Protein AF-A0A972GUP2-F1 (afdb_monomer)

pLDDT: mean 92.68, std 6.16, range [59.84, 98.75]

Foldseek 3Di:
DDDFPDQQQPDLAQDGHFKWFKFKFFDFDDPQWDDDPPLNFKIWGFDDPPGPLCLLLVLVLVLDCPCCSPQLSWRFFDSSQWTWTLFTFQIPVFLVQWDPVCSVVSVVCRVCVSVCQSVVLPRPRQAAPVSHGLWDDFPWKFKWAFDFWDQDPLWFIKTWIDTPDPVNVVRVVVSLVSNLVVQVRCCVVTVDNRDDSDDTIIITGTTGSDSVSSVVCVVVRVSSRVSSCVSRVVPMRMGTTIHMWIDRGSRITMHGDDD

Nearest PDB structures (foldseek):
  2fsq-assembly1_A  TM=6.394E-01  e=1.023E-06  Agrobacterium fabrum str. C58
  6d30-assembly1_A  TM=5.546E-01  e=4.828E-04  Homo sapiens
  4h7w-assembly1_A  TM=5.641E-01  e=7.651E-04  Homo sapiens
  1iuh-assembly1_A  TM=4.717E-01  e=2.281E-02  Thermus thermophilus

Secondary structure (DSSP, 8-state):
-PPP--TTBS-SSS-B----EEEEEE--STT-EEEETTEEEEEEE---TT-GGGHHHHHHHTS--HHHHHHH-EEEPPGGG--BEEEEEEETTTGGGS-GGGHHHHHHHHHTHHHHHHTGGG-TTTB-TTS-B-PPPPSS-EEEEEEEEEEETTTEEEEEEEESSHHHHHHHHHHHHHHHHHHHHHHHHHS---S-SS---EEEEEEES-HHHHHTTHHHHHHHHHHHHHHTTT-EEEE--EEEEEESSSS-EEEEPP-

Mean predicted aligned error: 4.01 Å

Solvent-accessible surface area (backbone atoms only — not comparable to full-atom values): 14087 Å² total; per-residue (Å²): 132,90,80,71,70,34,77,60,50,64,53,94,56,84,40,61,21,83,41,31,30,37,31,33,28,46,42,69,52,79,75,21,60,42,76,37,86,93,39,91,53,30,28,23,51,36,44,50,94,85,43,73,66,42,54,38,58,55,42,62,73,62,56,69,62,62,64,45,39,77,73,31,49,32,37,59,54,59,67,34,40,62,52,37,60,74,40,57,47,66,29,69,93,49,50,90,55,36,36,78,92,52,35,63,61,52,52,51,43,49,73,41,41,69,63,43,48,66,51,33,80,75,38,73,91,51,25,46,98,87,54,42,68,70,51,59,88,61,101,54,60,38,37,30,21,80,66,49,53,46,71,51,90,40,39,30,40,31,40,36,45,37,58,64,45,72,65,21,42,56,54,46,54,52,52,51,51,53,51,43,53,52,42,53,49,42,24,71,76,37,58,28,78,56,63,74,79,76,83,73,48,31,34,63,52,26,33,26,33,35,49,75,39,38,66,73,36,56,71,58,44,54,52,44,28,57,52,43,59,60,68,36,59,94,38,48,42,56,28,66,44,46,40,59,26,44,26,55,26,87,55,46,40,30,31,56,61,88,127

Structure (mmCIF, N/CA/C/O backbone):
data_AF-A0A972GUP2-F1
#
_entry.id   AF-A0A972GUP2-F1
#
loop_
_atom_site.group_PDB
_atom_site.id
_atom_site.type_symbol
_atom_site.label_atom_id
_atom_site.label_alt_id
_atom_site.label_comp_id
_atom_site.label_asym_id
_atom_site.label_entity_id
_atom_site.label_seq_id
_atom_site.pdbx_PDB_ins_code
_atom_site.Cartn_x
_atom_site.Cartn_y
_atom_site.Cartn_z
_atom_site.occupancy
_atom_site.B_iso_or_equiv
_atom_site.auth_seq_id
_atom_site.auth_comp_id
_atom_site.auth_asym_id
_atom_site.auth_atom_id
_atom_site.pdbx_PDB_model_num
ATOM 1 N N . MET A 1 1 ? -16.592 -28.107 2.828 1.00 63.78 1 MET A N 1
ATOM 2 C CA . MET A 1 1 ? -15.245 -27.497 2.801 1.00 63.78 1 MET A CA 1
ATOM 3 C C . MET A 1 1 ? -15.384 -26.181 2.052 1.00 63.78 1 MET A C 1
ATOM 5 O O . MET A 1 1 ? -15.966 -26.205 0.976 1.00 63.78 1 MET A O 1
ATOM 9 N N . LEU A 1 2 ? -14.999 -25.048 2.643 1.00 77.88 2 LEU A N 1
ATOM 10 C CA . LEU A 1 2 ? -15.111 -23.743 1.979 1.00 77.88 2 LEU A CA 1
ATOM 11 C C . LEU A 1 2 ? -14.004 -23.615 0.919 1.00 77.88 2 LEU A C 1
ATOM 13 O O . LEU A 1 2 ? -12.844 -23.861 1.239 1.00 77.88 2 LEU A O 1
ATOM 17 N N . SER A 1 3 ? -14.351 -23.246 -0.317 1.00 85.00 3 SER A N 1
ATOM 18 C CA . SER A 1 3 ? -13.375 -22.964 -1.381 1.00 85.00 3 SER A CA 1
ATOM 19 C C . SER A 1 3 ? -13.035 -21.476 -1.382 1.00 85.00 3 SER A C 1
ATOM 21 O O . SER A 1 3 ? -13.925 -20.659 -1.595 1.00 85.00 3 SER A O 1
ATOM 23 N N . ILE A 1 4 ? -11.769 -21.112 -1.165 1.00 86.25 4 ILE A N 1
ATOM 24 C CA . ILE A 1 4 ? -11.296 -19.716 -1.185 1.00 86.25 4 ILE A CA 1
ATOM 25 C C . ILE A 1 4 ? -11.210 -19.236 -2.641 1.00 86.25 4 ILE A C 1
ATOM 27 O O . ILE A 1 4 ? -10.622 -19.918 -3.476 1.00 86.25 4 ILE A O 1
ATOM 31 N N . THR A 1 5 ? -11.801 -18.080 -2.958 1.00 88.06 5 THR A N 1
ATOM 32 C CA . THR A 1 5 ? -11.798 -17.507 -4.322 1.00 88.06 5 THR A CA 1
ATOM 33 C C . THR A 1 5 ? -10.919 -16.265 -4.452 1.00 88.06 5 THR A C 1
ATOM 35 O O . THR A 1 5 ? -10.581 -15.856 -5.563 1.00 88.06 5 THR A O 1
ATOM 38 N N . ASN A 1 6 ? -10.508 -15.663 -3.335 1.00 85.50 6 ASN A N 1
ATOM 39 C CA . ASN A 1 6 ? -9.558 -14.560 -3.328 1.00 85.50 6 ASN A CA 1
ATOM 40 C C . ASN A 1 6 ? -8.116 -15.069 -3.492 1.00 85.50 6 ASN A C 1
ATOM 42 O O . ASN A 1 6 ? -7.563 -15.680 -2.583 1.00 85.50 6 ASN A O 1
ATOM 46 N N . GLN A 1 7 ? -7.488 -14.746 -4.626 1.00 86.50 7 GLN A N 1
ATOM 47 C CA . GLN A 1 7 ? -6.129 -15.180 -4.985 1.00 86.50 7 GLN A CA 1
ATOM 48 C C . GLN A 1 7 ? -5.032 -14.722 -4.013 1.00 86.50 7 GLN A C 1
ATOM 50 O O . GLN A 1 7 ? -3.925 -15.240 -4.073 1.00 86.50 7 GLN A O 1
ATOM 55 N N . LYS A 1 8 ? -5.315 -13.749 -3.141 1.00 86.06 8 LYS A N 1
ATOM 56 C CA . LYS A 1 8 ? -4.363 -13.240 -2.145 1.00 86.06 8 LYS A CA 1
ATOM 57 C C . LYS A 1 8 ? -4.278 -14.115 -0.891 1.00 86.06 8 LYS A C 1
ATOM 59 O O . LYS A 1 8 ? -3.316 -13.997 -0.139 1.00 86.06 8 LYS A O 1
ATOM 64 N N . ILE A 1 9 ? -5.271 -14.969 -0.644 1.00 84.25 9 ILE A N 1
ATOM 65 C CA . ILE A 1 9 ? -5.395 -15.761 0.584 1.00 84.25 9 ILE A CA 1
ATOM 66 C C . ILE A 1 9 ? -5.099 -17.229 0.260 1.00 84.25 9 ILE A C 1
ATOM 68 O O . ILE A 1 9 ? -5.756 -17.817 -0.595 1.00 84.25 9 ILE A O 1
ATOM 72 N N . ALA A 1 10 ? -4.141 -17.834 0.964 1.00 78.88 10 ALA A N 1
ATOM 73 C CA . ALA A 1 10 ? -3.798 -19.250 0.800 1.00 78.88 10 ALA A CA 1
ATOM 74 C C . ALA A 1 10 ? -4.573 -20.170 1.759 1.00 78.88 10 ALA A C 1
ATOM 76 O O . ALA A 1 10 ? -4.687 -21.371 1.513 1.00 78.88 10 ALA A O 1
ATOM 77 N N . GLY A 1 11 ? -5.117 -19.631 2.853 1.00 79.75 11 GLY A N 1
ATOM 78 C CA . GLY A 1 11 ? -5.856 -20.408 3.841 1.00 79.75 11 GLY A CA 1
ATOM 79 C C . GLY A 1 11 ? -6.715 -19.563 4.777 1.00 79.75 11 GLY A C 1
ATOM 80 O O . GLY A 1 11 ? -6.680 -18.341 4.762 1.00 79.75 11 GLY A O 1
ATOM 81 N N . MET A 1 12 ? -7.498 -20.242 5.618 1.00 70.81 12 MET A N 1
ATOM 82 C CA . MET A 1 12 ? -8.376 -19.596 6.609 1.00 70.81 12 MET A CA 1
ATOM 83 C C . MET A 1 12 ? -7.669 -19.233 7.922 1.00 70.81 12 MET A C 1
ATOM 85 O O . MET A 1 12 ? -8.230 -18.539 8.765 1.00 70.81 12 MET A O 1
ATOM 89 N N . LYS A 1 13 ? -6.435 -19.713 8.100 1.00 70.44 13 LYS A N 1
ATOM 90 C CA . LYS A 1 13 ? -5.455 -19.109 9.010 1.00 70.44 13 LYS A CA 1
ATOM 91 C C . LYS A 1 13 ? -4.739 -18.002 8.227 1.00 70.44 13 LYS A C 1
ATOM 93 O O . LYS A 1 13 ? -4.639 -18.181 7.016 1.00 70.44 13 LYS A O 1
ATOM 98 N N . PRO A 1 14 ? -4.253 -16.919 8.862 1.00 68.94 14 PRO A N 1
ATOM 99 C CA . PRO A 1 14 ? -3.569 -15.823 8.174 1.00 68.94 14 PRO A CA 1
ATOM 100 C C . PRO A 1 14 ? -2.298 -16.328 7.488 1.00 68.94 14 PRO A C 1
ATOM 102 O O . PRO A 1 14 ? -1.224 -16.375 8.072 1.00 68.94 14 PRO A O 1
ATOM 105 N N . VAL A 1 15 ? -2.479 -16.811 6.265 1.00 78.81 15 VAL A N 1
ATOM 106 C CA . VAL A 1 15 ? -1.472 -17.384 5.385 1.00 78.81 15 VAL A CA 1
ATOM 107 C C . VAL A 1 15 ? -1.761 -16.784 4.022 1.00 78.81 15 VAL A C 1
ATOM 109 O O . VAL A 1 15 ? -2.829 -17.006 3.437 1.00 78.81 15 VAL A O 1
ATOM 112 N N . TRP A 1 16 ? -0.819 -15.990 3.536 1.00 87.62 16 TRP A N 1
ATOM 113 C CA . TRP A 1 16 ? -0.955 -15.261 2.285 1.00 87.62 16 TRP A CA 1
ATOM 114 C C . TRP A 1 16 ? -0.421 -16.087 1.129 1.00 87.62 16 TRP A C 1
ATOM 116 O O . TRP A 1 16 ? 0.558 -16.822 1.258 1.00 87.62 16 TRP A O 1
ATOM 126 N N . ALA A 1 17 ? -1.100 -15.995 -0.008 1.00 86.62 17 ALA A N 1
ATOM 127 C CA . ALA A 1 17 ? -0.611 -16.611 -1.227 1.00 86.62 17 ALA A CA 1
ATOM 128 C C . ALA A 1 17 ? 0.566 -15.795 -1.784 1.00 86.62 17 ALA A C 1
ATOM 130 O O . ALA A 1 17 ? 0.554 -14.566 -1.658 1.00 86.62 17 ALA A O 1
ATOM 131 N N . PRO A 1 18 ? 1.539 -16.439 -2.457 1.00 91.81 18 PRO A N 1
ATOM 132 C CA . PRO A 1 18 ? 2.553 -15.721 -3.215 1.00 91.81 18 PRO A CA 1
ATOM 133 C C . PRO A 1 18 ? 1.896 -14.751 -4.203 1.00 91.81 18 PRO A C 1
ATOM 135 O O . PRO A 1 18 ? 1.191 -15.155 -5.132 1.00 91.81 18 PRO A O 1
ATOM 138 N N . PHE A 1 19 ? 2.129 -13.460 -4.001 1.00 93.38 19 PHE A N 1
ATOM 139 C CA . PHE A 1 19 ? 1.584 -12.392 -4.825 1.00 93.38 19 PHE A CA 1
ATOM 140 C C . PHE A 1 19 ? 2.664 -11.337 -5.007 1.00 93.38 19 PHE A C 1
ATOM 142 O O . PHE A 1 19 ? 2.828 -10.431 -4.193 1.00 93.38 19 PHE A O 1
ATOM 149 N N . ARG A 1 20 ? 3.426 -11.506 -6.085 1.00 96.44 20 ARG A N 1
ATOM 150 C CA . ARG A 1 20 ? 4.609 -10.701 -6.343 1.00 96.44 20 ARG A CA 1
ATOM 151 C C . ARG A 1 20 ? 4.240 -9.409 -7.048 1.00 96.44 20 ARG A C 1
ATOM 153 O O . ARG A 1 20 ? 3.353 -9.406 -7.907 1.00 96.44 20 ARG A O 1
ATOM 160 N N . GLY A 1 21 ? 4.909 -8.324 -6.690 1.00 96.56 21 GLY A N 1
ATOM 161 C CA . GLY A 1 21 ? 4.654 -7.032 -7.305 1.00 96.56 21 GLY A CA 1
ATOM 162 C C . GLY A 1 21 ? 5.581 -5.924 -6.848 1.00 96.56 21 GLY A C 1
ATOM 163 O O . GLY A 1 21 ? 6.471 -6.124 -6.025 1.00 96.56 21 GLY A O 1
ATOM 164 N N . VAL A 1 22 ? 5.327 -4.749 -7.405 1.00 95.81 22 VAL A N 1
ATOM 165 C CA . VAL A 1 22 ? 6.025 -3.503 -7.112 1.00 95.81 22 VAL A CA 1
ATOM 166 C C . VAL A 1 22 ? 5.006 -2.455 -6.709 1.00 95.81 22 VAL A C 1
ATOM 168 O O . VAL A 1 22 ? 4.013 -2.264 -7.411 1.00 95.81 22 VAL A O 1
ATOM 171 N N . SER A 1 23 ? 5.283 -1.741 -5.625 1.00 96.44 23 SER A N 1
ATOM 172 C CA . SER A 1 23 ? 4.431 -0.660 -5.142 1.00 96.44 23 SER A CA 1
ATOM 173 C C . SER A 1 23 ? 5.271 0.503 -4.647 1.00 96.44 23 SER A C 1
ATOM 175 O O . SER A 1 23 ? 6.289 0.311 -3.992 1.00 96.44 23 SER A O 1
ATOM 177 N N . LEU A 1 24 ? 4.818 1.724 -4.905 1.00 96.94 24 LEU A N 1
ATOM 178 C CA . LEU A 1 24 ? 5.325 2.897 -4.207 1.00 96.94 24 LEU A CA 1
ATOM 179 C C . LEU A 1 24 ? 4.525 3.056 -2.917 1.00 96.94 24 LEU A C 1
ATOM 181 O O . LEU A 1 24 ? 3.291 3.150 -2.962 1.00 96.94 24 LEU A O 1
ATOM 185 N N . LEU A 1 25 ? 5.210 3.092 -1.781 1.00 97.62 25 LEU A N 1
ATOM 186 C CA . LEU A 1 25 ? 4.595 3.225 -0.464 1.00 97.62 25 LEU A CA 1
ATOM 187 C C . LEU A 1 25 ? 5.054 4.520 0.200 1.00 97.62 25 LEU A C 1
ATOM 189 O O . LEU A 1 25 ? 6.150 5.011 -0.069 1.00 97.62 25 LEU A O 1
ATOM 193 N N . PHE A 1 26 ? 4.226 5.048 1.098 1.00 97.56 26 PHE A N 1
ATOM 194 C CA . PHE A 1 26 ? 4.733 5.963 2.110 1.00 97.56 26 PHE A CA 1
ATOM 195 C C . PHE A 1 26 ? 5.596 5.185 3.106 1.00 97.56 26 PHE A C 1
ATOM 197 O O . PHE A 1 26 ? 5.196 4.120 3.583 1.00 97.56 26 PHE A O 1
ATOM 204 N N . ASP A 1 27 ? 6.761 5.730 3.435 1.00 96.19 27 ASP A N 1
ATOM 205 C CA . ASP A 1 27 ? 7.691 5.103 4.365 1.00 96.19 27 ASP A CA 1
ATOM 206 C C . ASP A 1 27 ? 7.164 5.240 5.789 1.00 96.19 27 ASP A C 1
ATOM 208 O O . ASP A 1 27 ? 7.100 6.352 6.319 1.00 96.19 27 ASP A O 1
ATOM 212 N N . ASN A 1 28 ? 6.783 4.118 6.405 1.00 94.94 28 ASN A N 1
ATOM 213 C CA . ASN A 1 28 ? 6.277 4.120 7.775 1.00 94.94 28 ASN A CA 1
ATOM 214 C C . ASN A 1 28 ? 7.257 4.826 8.731 1.00 94.94 28 ASN A C 1
ATOM 216 O O . ASN A 1 28 ? 8.468 4.613 8.617 1.00 94.94 28 ASN A O 1
ATOM 220 N N . PRO A 1 29 ? 6.748 5.622 9.688 1.00 91.75 29 PRO A N 1
ATOM 221 C CA . PRO A 1 29 ? 7.593 6.328 10.641 1.00 91.75 29 PRO A CA 1
ATOM 222 C C . PRO A 1 29 ? 8.274 5.361 11.621 1.00 91.75 29 PRO A C 1
ATOM 224 O O . PRO A 1 29 ? 7.961 4.164 11.683 1.00 91.75 29 PRO A O 1
ATOM 227 N N . GLY A 1 30 ? 9.206 5.899 12.396 1.00 89.56 30 GLY A N 1
ATOM 228 C CA . GLY A 1 30 ? 9.868 5.201 13.486 1.00 89.56 30 GLY A CA 1
ATOM 229 C C . GLY A 1 30 ? 10.792 4.085 13.031 1.00 89.56 30 GLY A C 1
ATOM 230 O O . GLY A 1 30 ? 11.445 4.154 11.991 1.00 89.56 30 GLY A O 1
ATOM 231 N N . ASN A 1 31 ? 10.847 3.025 13.831 1.00 88.12 31 ASN A N 1
ATOM 232 C CA . ASN A 1 31 ? 11.709 1.866 13.593 1.00 88.12 31 ASN A CA 1
ATOM 233 C C . ASN A 1 31 ? 10.937 0.744 12.885 1.00 88.12 31 ASN A C 1
ATOM 235 O O . ASN A 1 31 ? 11.065 -0.433 13.230 1.00 88.12 31 ASN A O 1
ATOM 239 N N . SER A 1 32 ? 10.110 1.125 11.909 1.00 91.94 32 SER A N 1
ATOM 240 C CA . SER A 1 32 ? 9.204 0.238 11.169 1.00 91.94 32 SER A CA 1
ATOM 241 C C . SER A 1 32 ? 9.885 -0.558 10.056 1.00 91.94 32 SER A C 1
ATOM 243 O O . SER A 1 32 ? 9.198 -1.079 9.182 1.00 91.94 32 SER A O 1
ATOM 245 N N . ILE A 1 33 ? 11.213 -0.631 10.049 1.00 93.44 33 ILE A N 1
ATOM 246 C CA . ILE A 1 33 ? 12.014 -1.306 9.030 1.00 93.44 33 ILE A CA 1
ATOM 247 C C . ILE A 1 33 ? 13.041 -2.213 9.721 1.00 93.44 33 ILE A C 1
ATOM 249 O O . ILE A 1 33 ? 13.575 -1.874 10.779 1.00 93.44 33 ILE A O 1
ATOM 253 N N . GLN A 1 34 ? 13.317 -3.379 9.139 1.00 94.62 34 GLN A N 1
ATOM 254 C CA . GLN A 1 34 ? 14.369 -4.291 9.597 1.00 94.62 34 GLN A CA 1
ATOM 255 C C . GLN A 1 34 ? 15.040 -5.005 8.414 1.00 94.62 34 GLN A C 1
ATOM 257 O O . GLN A 1 34 ? 14.429 -5.086 7.352 1.00 94.62 34 GLN A O 1
ATOM 262 N N . PRO A 1 35 ? 16.244 -5.579 8.577 1.00 94.62 35 PRO A N 1
ATOM 263 C CA . PRO A 1 35 ? 16.865 -6.399 7.535 1.00 94.62 35 PRO A CA 1
ATOM 264 C C . PRO A 1 35 ? 15.973 -7.569 7.093 1.00 94.62 35 PRO A C 1
ATOM 266 O O . PRO A 1 35 ? 15.329 -8.219 7.925 1.00 94.62 35 PRO A O 1
ATOM 269 N N . LEU A 1 36 ? 15.940 -7.857 5.790 1.00 93.81 36 LEU A N 1
ATOM 270 C CA . LEU A 1 36 ? 15.164 -8.966 5.233 1.00 93.81 36 LEU A CA 1
ATOM 271 C C . LEU A 1 36 ? 15.971 -10.270 5.268 1.00 93.81 36 LEU A C 1
ATOM 273 O O . LEU A 1 36 ? 16.595 -10.653 4.282 1.00 93.81 36 LEU A O 1
ATOM 277 N N . GLY A 1 37 ? 15.904 -10.997 6.385 1.00 88.56 37 GLY A N 1
ATOM 278 C CA . GLY A 1 37 ? 16.425 -12.366 6.483 1.00 88.56 37 GLY A CA 1
ATOM 279 C C . GLY A 1 37 ? 17.861 -12.507 5.964 1.00 88.56 37 GLY A C 1
ATOM 280 O O . GLY A 1 37 ? 18.770 -11.892 6.505 1.00 88.56 37 GLY A O 1
ATOM 281 N N . SER A 1 38 ? 18.052 -13.327 4.925 1.00 85.62 38 SER A N 1
ATOM 282 C CA . SER A 1 38 ? 19.349 -13.586 4.279 1.00 85.62 38 SER A CA 1
ATOM 283 C C . SER A 1 38 ? 19.718 -12.608 3.152 1.00 85.62 38 SER A C 1
ATOM 285 O O . SER A 1 38 ? 20.698 -12.843 2.450 1.00 85.62 38 SER A O 1
ATOM 287 N N . TYR A 1 39 ? 18.919 -11.567 2.910 1.00 88.75 39 TYR A N 1
ATOM 288 C CA . TYR A 1 39 ? 19.164 -10.570 1.870 1.00 88.75 39 TYR A CA 1
ATOM 289 C C . TYR A 1 39 ? 19.754 -9.302 2.494 1.00 88.75 39 TYR A C 1
ATOM 291 O O . TYR A 1 39 ? 19.033 -8.354 2.794 1.00 88.75 39 TYR A O 1
ATOM 299 N N . ASP A 1 40 ? 21.078 -9.265 2.648 1.00 86.19 40 ASP A N 1
ATOM 300 C CA . ASP A 1 40 ? 21.799 -8.194 3.363 1.00 86.19 40 ASP A CA 1
ATOM 301 C C . ASP A 1 40 ? 21.620 -6.785 2.766 1.00 86.19 40 ASP A C 1
ATOM 303 O O . ASP A 1 40 ? 21.880 -5.781 3.427 1.00 86.19 40 ASP A O 1
ATOM 307 N N . LEU A 1 41 ? 21.193 -6.697 1.504 1.00 91.69 41 LEU A N 1
ATOM 308 C CA . LEU A 1 41 ? 20.960 -5.435 0.795 1.00 91.69 41 LEU A CA 1
ATOM 309 C C . LEU A 1 41 ? 19.497 -4.984 0.820 1.00 91.69 41 LEU A C 1
ATOM 311 O O . LEU A 1 41 ? 19.188 -3.923 0.272 1.00 91.69 41 LEU A O 1
ATOM 315 N N . LEU A 1 42 ? 18.607 -5.768 1.429 1.00 94.31 42 LEU A N 1
ATOM 316 C CA . LEU A 1 42 ? 17.179 -5.495 1.479 1.00 94.31 42 LEU A CA 1
ATOM 317 C C . LEU A 1 42 ? 16.700 -5.317 2.916 1.00 94.31 42 LEU A C 1
ATOM 319 O O . LEU A 1 42 ? 17.112 -6.008 3.849 1.00 94.31 42 LEU A O 1
ATOM 323 N N . GLU A 1 43 ? 15.749 -4.413 3.070 1.00 95.88 43 GLU A N 1
ATOM 324 C CA . GLU A 1 43 ? 15.053 -4.152 4.316 1.00 95.88 43 GLU A CA 1
ATOM 325 C C . GLU A 1 43 ? 13.542 -4.261 4.107 1.00 95.88 43 GLU A C 1
ATOM 327 O O . GLU A 1 43 ? 13.030 -3.941 3.037 1.00 95.88 43 GLU A O 1
ATOM 332 N N . VAL A 1 44 ? 12.826 -4.748 5.115 1.00 96.88 44 VAL A N 1
ATOM 333 C CA . VAL A 1 44 ? 11.397 -5.071 5.074 1.00 96.88 44 VAL A CA 1
ATOM 334 C C . VAL A 1 44 ? 10.624 -4.231 6.078 1.00 96.88 44 VAL A C 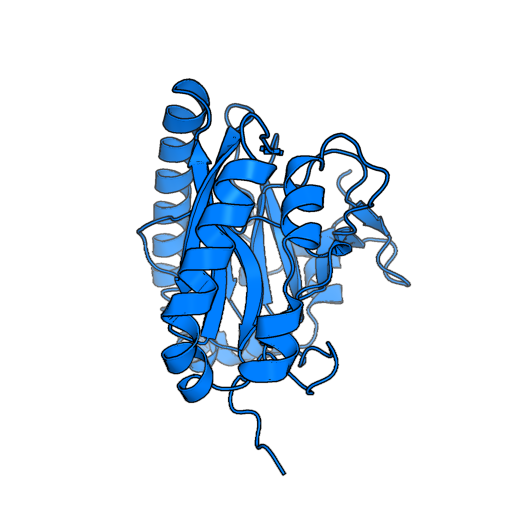1
ATOM 336 O O . VAL A 1 44 ? 11.114 -3.954 7.176 1.00 96.88 44 VAL A O 1
ATOM 339 N N . ILE A 1 45 ? 9.395 -3.857 5.720 1.00 97.00 45 ILE A N 1
ATOM 340 C CA . ILE A 1 45 ? 8.457 -3.244 6.659 1.00 97.00 45 ILE A CA 1
ATOM 341 C C . ILE A 1 45 ? 8.183 -4.215 7.812 1.00 97.00 45 ILE A C 1
ATOM 343 O O . ILE A 1 45 ? 7.811 -5.370 7.619 1.00 97.00 45 ILE A O 1
ATOM 347 N N . CYS A 1 46 ? 8.379 -3.721 9.028 1.00 96.56 46 CYS A N 1
ATOM 348 C CA . CYS A 1 46 ? 8.128 -4.421 10.273 1.00 96.56 46 CYS A CA 1
ATOM 349 C C . CYS A 1 46 ? 7.667 -3.421 11.337 1.00 96.56 46 CYS A C 1
ATOM 351 O O . CYS A 1 46 ? 8.445 -2.974 12.183 1.00 96.56 46 CYS A O 1
ATOM 353 N N . CYS A 1 47 ? 6.390 -3.042 11.292 1.00 96.12 47 CYS A N 1
ATOM 354 C CA . CYS A 1 47 ? 5.783 -2.207 12.326 1.00 96.12 47 CYS A CA 1
ATOM 355 C C . CYS A 1 47 ? 5.831 -2.907 13.693 1.00 96.12 47 CYS A C 1
ATOM 357 O O . CYS A 1 47 ? 5.420 -4.063 13.834 1.00 96.12 47 CYS A O 1
ATOM 359 N N . ARG A 1 48 ? 6.286 -2.193 14.731 1.00 93.06 48 ARG A N 1
ATOM 360 C CA . ARG A 1 48 ? 6.458 -2.749 16.085 1.00 93.06 48 ARG A CA 1
ATOM 361 C C . ARG A 1 48 ? 5.425 -2.196 17.069 1.00 93.06 48 ARG A C 1
ATOM 363 O O . ARG A 1 48 ? 5.267 -0.981 17.139 1.00 93.06 48 ARG A O 1
ATOM 370 N N . PRO A 1 49 ? 4.759 -3.043 17.880 1.00 88.25 49 PRO A N 1
ATOM 371 C CA . PRO A 1 49 ? 3.803 -2.594 18.898 1.00 88.25 49 PRO A CA 1
ATOM 372 C C . PRO A 1 49 ? 4.366 -1.577 19.902 1.00 88.25 49 PRO A C 1
ATOM 374 O O . PRO A 1 49 ? 3.616 -0.817 20.503 1.00 88.25 49 PRO A O 1
ATOM 377 N N . SER A 1 50 ? 5.685 -1.579 20.099 1.00 89.38 50 SER A N 1
ATOM 378 C CA . SER A 1 50 ? 6.393 -0.660 20.991 1.00 89.38 50 SER A CA 1
ATOM 379 C C . SER A 1 50 ? 6.654 0.721 20.385 1.00 89.38 50 SER A C 1
ATOM 381 O O . SER A 1 50 ? 7.137 1.591 21.101 1.00 89.38 50 SER A O 1
ATOM 383 N N . ASP A 1 51 ? 6.407 0.918 19.088 1.00 92.69 51 ASP A N 1
ATOM 384 C CA . ASP A 1 51 ? 6.703 2.177 18.410 1.00 92.69 51 ASP A CA 1
ATOM 385 C C . ASP A 1 51 ? 5.603 3.220 18.692 1.00 92.69 51 ASP A C 1
ATOM 387 O O . ASP A 1 51 ? 4.446 3.002 18.305 1.00 92.69 51 ASP A O 1
ATOM 391 N N . PRO A 1 52 ? 5.913 4.334 19.383 1.00 92.81 52 PRO A N 1
ATOM 392 C CA . PRO A 1 52 ? 4.921 5.355 19.701 1.00 92.81 52 PRO A CA 1
ATOM 393 C C . PRO A 1 52 ? 4.416 6.102 18.460 1.00 92.81 52 PRO A C 1
ATOM 395 O O . PRO A 1 52 ? 3.263 6.536 18.453 1.00 92.81 52 PRO A O 1
ATOM 398 N N . GLU A 1 53 ? 5.217 6.209 17.395 1.00 94.62 53 GLU A N 1
ATOM 399 C CA . GLU A 1 53 ? 4.822 6.902 16.158 1.00 94.62 53 GLU A CA 1
ATOM 400 C C . GLU A 1 53 ? 3.743 6.125 15.384 1.00 94.62 53 GLU A C 1
ATOM 402 O O . GLU A 1 53 ? 3.051 6.673 14.527 1.00 94.62 53 GLU A O 1
ATOM 407 N N . LEU A 1 54 ? 3.527 4.857 15.750 1.00 96.06 54 LEU A N 1
ATOM 408 C CA . LEU A 1 54 ? 2.499 3.980 15.192 1.00 96.06 54 LEU A CA 1
ATOM 409 C C . LEU A 1 54 ? 1.231 3.899 16.056 1.00 96.06 54 LEU A C 1
ATOM 411 O O . LEU A 1 54 ? 0.416 2.993 15.865 1.00 96.06 54 LEU A O 1
ATOM 415 N N . ALA A 1 55 ? 1.013 4.843 16.983 1.00 95.62 55 ALA A N 1
ATOM 416 C CA . ALA A 1 55 ? -0.184 4.901 17.834 1.00 95.62 55 ALA A CA 1
ATOM 417 C C . ALA A 1 55 ? -1.502 4.763 17.053 1.00 95.62 55 ALA A C 1
ATOM 419 O O . ALA A 1 55 ? -2.435 4.087 17.503 1.00 95.62 55 ALA A O 1
ATOM 420 N N . PHE A 1 56 ? -1.565 5.355 15.859 1.00 96.94 56 PHE A N 1
ATOM 421 C CA . PHE A 1 56 ? -2.691 5.203 14.946 1.00 96.94 56 PHE A CA 1
ATOM 422 C C . PHE A 1 56 ? -2.891 3.738 14.511 1.00 96.94 56 PHE A C 1
ATOM 424 O O . PHE A 1 56 ? -3.970 3.179 14.717 1.00 96.94 56 PHE A O 1
ATOM 431 N N . TYR A 1 57 ? -1.849 3.075 13.995 1.00 97.06 57 TYR A N 1
ATOM 432 C CA . TYR A 1 57 ? -1.912 1.666 13.584 1.00 97.06 57 TYR A CA 1
ATOM 433 C C . TYR A 1 57 ? -2.229 0.722 14.751 1.00 97.06 57 TYR A C 1
ATOM 435 O O . TYR A 1 57 ? -2.956 -0.255 14.558 1.00 97.06 57 TYR A O 1
ATOM 443 N N . HIS A 1 58 ? -1.751 1.010 15.968 1.00 95.19 58 HIS A N 1
ATOM 444 C CA . HIS A 1 58 ? -2.070 0.198 17.152 1.00 95.19 58 HIS A CA 1
ATOM 445 C C . HIS A 1 58 ? -3.575 0.131 17.397 1.00 95.19 58 HIS A C 1
ATOM 447 O O . HIS A 1 58 ? -4.102 -0.929 17.738 1.00 95.19 58 HIS A O 1
ATOM 453 N N . ASN A 1 59 ? -4.272 1.251 17.205 1.00 95.00 59 ASN A N 1
ATOM 454 C CA . ASN A 1 59 ? -5.721 1.320 17.368 1.00 95.00 59 ASN A CA 1
ATOM 455 C C . ASN A 1 59 ? -6.463 0.628 16.222 1.00 95.00 59 ASN A C 1
ATOM 457 O O . ASN A 1 59 ? -7.486 -0.006 16.477 1.00 95.00 59 ASN A O 1
ATOM 461 N N . LEU A 1 60 ? -5.916 0.660 15.002 1.00 94.88 60 LEU A N 1
ATOM 462 C CA . LEU A 1 60 ? -6.456 -0.116 13.883 1.00 94.88 60 LEU A CA 1
ATOM 463 C C . LEU A 1 60 ? -6.416 -1.622 14.168 1.00 94.88 60 LEU A C 1
ATOM 465 O O . LEU A 1 60 ? -7.430 -2.309 14.051 1.00 94.88 60 LEU A O 1
ATOM 469 N N . ASN A 1 61 ? -5.270 -2.126 14.622 1.00 93.12 61 ASN A N 1
ATOM 470 C CA . ASN A 1 61 ? -5.075 -3.551 14.890 1.00 93.12 61 ASN A CA 1
ATOM 471 C C . ASN A 1 61 ? -5.892 -4.064 16.093 1.00 93.12 61 ASN A C 1
ATOM 473 O O . ASN A 1 61 ? -6.210 -5.247 16.179 1.00 93.12 61 ASN A O 1
ATOM 477 N N . LYS A 1 62 ? -6.273 -3.176 17.021 1.00 91.19 62 LYS A N 1
ATOM 478 C CA . LYS A 1 62 ? -7.086 -3.511 18.204 1.00 91.19 62 LYS A CA 1
ATOM 479 C C . LYS A 1 62 ? -8.596 -3.386 17.984 1.00 91.19 62 LYS A C 1
ATOM 481 O O . LYS A 1 62 ? -9.356 -3.669 18.906 1.00 91.19 62 LYS A O 1
ATOM 486 N N . ALA A 1 63 ? -9.052 -2.996 16.795 1.00 85.25 63 ALA A N 1
ATOM 487 C CA . ALA A 1 63 ? -10.439 -2.603 16.534 1.00 85.25 63 ALA A CA 1
ATOM 488 C C . ALA A 1 63 ? -11.492 -3.731 16.582 1.00 85.25 63 ALA A C 1
ATOM 490 O O . ALA A 1 63 ? -12.658 -3.490 16.280 1.00 85.25 63 ALA A O 1
ATOM 491 N N . GLY A 1 64 ? -11.109 -4.948 16.985 1.00 81.00 64 GLY A N 1
ATOM 492 C CA . GLY A 1 64 ? -12.025 -6.072 17.172 1.00 81.00 64 GLY A CA 1
ATOM 493 C C . GLY A 1 64 ? -12.482 -6.694 1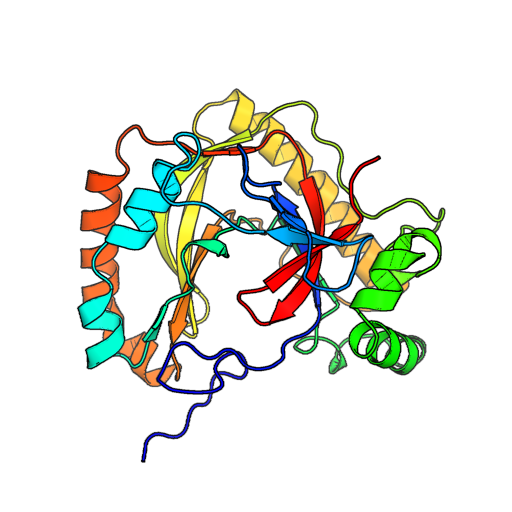5.852 1.00 81.00 64 GLY A C 1
ATOM 494 O O . GLY A 1 64 ? -13.624 -6.529 15.432 1.00 81.00 64 GLY A O 1
ATOM 495 N N . LEU A 1 65 ? -11.599 -7.461 15.206 1.00 90.50 65 LEU A N 1
ATOM 496 C CA . LEU A 1 65 ? -11.880 -8.134 13.927 1.00 90.50 65 LEU A CA 1
ATOM 497 C C . LEU A 1 65 ? -12.471 -9.545 14.089 1.00 90.50 65 LEU A C 1
ATOM 499 O O . LEU A 1 65 ? -12.779 -10.207 13.100 1.00 90.50 65 LEU A O 1
ATOM 503 N N . ASP A 1 66 ? -12.694 -10.002 15.322 1.00 89.62 66 ASP A N 1
ATOM 504 C CA . ASP A 1 66 ? -13.162 -11.359 15.630 1.00 89.62 66 ASP A CA 1
ATOM 505 C C . ASP A 1 66 ? -14.456 -11.736 14.909 1.00 89.62 66 ASP A C 1
ATOM 507 O O . ASP A 1 66 ? -14.586 -12.854 14.405 1.00 89.62 66 ASP A O 1
ATOM 511 N N . GLN A 1 67 ? -15.416 -10.807 14.839 1.00 88.44 67 GLN A N 1
ATOM 512 C CA . GLN A 1 67 ? -16.666 -11.054 14.125 1.00 88.44 67 GLN A CA 1
ATOM 513 C C . GLN A 1 67 ? -16.404 -11.292 12.634 1.00 88.44 67 GLN A C 1
ATOM 515 O O . GLN A 1 67 ? -17.009 -12.195 12.052 1.00 88.44 67 GLN A O 1
ATOM 520 N N . PHE A 1 68 ? -15.494 -10.522 12.031 1.00 92.06 68 PHE A N 1
ATOM 521 C CA . PHE A 1 68 ? -15.136 -10.664 10.623 1.00 92.06 68 PHE A CA 1
ATOM 522 C C . PHE A 1 68 ? -14.498 -12.016 10.341 1.00 92.06 68 PHE A C 1
ATOM 524 O O . PHE A 1 68 ? -14.904 -12.707 9.406 1.00 92.06 68 PHE A O 1
ATOM 531 N N . ILE A 1 69 ? -13.552 -12.414 11.187 1.00 91.56 69 ILE A N 1
ATOM 532 C CA . ILE A 1 69 ? -12.826 -13.678 11.057 1.00 91.56 69 ILE A CA 1
ATOM 533 C C . ILE A 1 69 ? -13.798 -14.858 11.152 1.00 91.56 69 ILE A C 1
ATOM 535 O O . ILE A 1 69 ? -13.806 -15.732 10.286 1.00 91.56 69 ILE A O 1
ATOM 539 N N . LYS A 1 70 ? -14.655 -14.866 12.180 1.00 90.00 70 LYS A N 1
ATOM 540 C CA . LYS A 1 70 ? -15.541 -16.000 12.481 1.00 90.00 70 LYS A CA 1
ATOM 541 C C . LYS A 1 70 ? -16.753 -16.099 11.553 1.00 90.00 70 LYS A C 1
ATOM 543 O O . LYS A 1 70 ? -17.209 -17.205 11.292 1.00 90.00 70 LYS A O 1
ATOM 548 N N . THR A 1 71 ? -17.285 -14.966 11.089 1.00 91.44 71 THR A N 1
ATOM 549 C CA . THR A 1 71 ? -18.587 -14.921 10.390 1.00 91.44 71 THR A CA 1
ATOM 550 C C . THR A 1 71 ? -18.443 -14.729 8.886 1.00 91.44 71 THR A C 1
ATOM 552 O O . THR A 1 71 ? -19.212 -15.303 8.122 1.00 91.44 71 THR A O 1
ATOM 555 N N . TYR A 1 72 ? -17.469 -13.925 8.454 1.00 93.19 72 TYR A N 1
ATOM 556 C CA . TYR A 1 72 ? -17.329 -13.51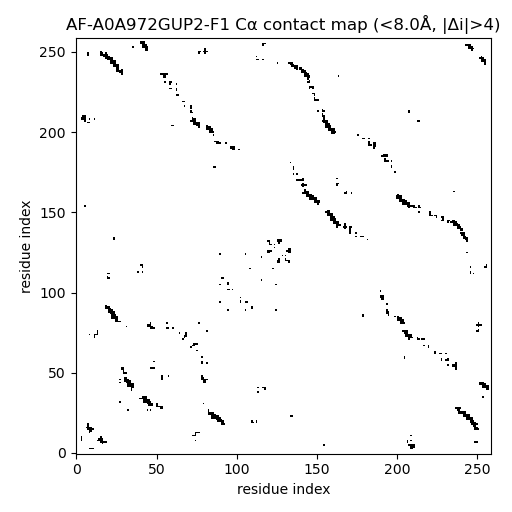9 7.051 1.00 93.19 72 TYR A CA 1
ATOM 557 C C . TYR A 1 72 ? -16.064 -14.076 6.399 1.00 93.19 72 TYR A C 1
ATOM 559 O O . TYR A 1 72 ? -15.696 -13.634 5.313 1.00 93.19 72 TYR A O 1
ATOM 567 N N . PHE A 1 73 ? -15.394 -15.031 7.055 1.00 91.25 73 PHE A N 1
ATOM 568 C CA . PHE A 1 73 ? -14.195 -15.684 6.529 1.00 91.25 73 PHE A CA 1
ATOM 569 C C . PHE A 1 73 ? -13.120 -14.661 6.126 1.00 91.25 73 PHE A C 1
ATOM 571 O O . PHE A 1 73 ? -12.519 -14.720 5.053 1.00 91.25 73 PHE A O 1
ATOM 578 N N . PHE A 1 74 ? -12.926 -13.675 7.000 1.00 93.19 74 PHE A N 1
ATOM 579 C CA . PHE A 1 74 ? -11.964 -12.599 6.823 1.00 93.19 74 PHE A CA 1
ATOM 580 C C . PHE A 1 74 ? -10.578 -12.997 7.334 1.00 93.19 74 PHE A C 1
ATOM 582 O O . PHE A 1 74 ? -10.436 -13.544 8.427 1.00 93.19 74 PHE A O 1
ATOM 589 N N . CYS A 1 75 ? -9.559 -12.664 6.553 1.00 93.81 75 CYS A N 1
ATOM 590 C CA . CYS A 1 75 ? -8.154 -12.852 6.860 1.00 93.81 75 CYS A CA 1
ATOM 591 C C . CYS A 1 75 ? -7.533 -11.485 7.202 1.00 93.81 75 CYS A C 1
ATOM 593 O O . CYS A 1 75 ? -7.334 -10.675 6.288 1.00 93.81 75 CYS A O 1
ATOM 595 N N . PRO A 1 76 ? -7.271 -11.181 8.487 1.00 94.50 76 PRO A N 1
ATOM 596 C CA . PRO A 1 76 ? -6.675 -9.913 8.890 1.00 94.50 76 PRO A CA 1
ATOM 597 C C . PRO A 1 76 ? -5.201 -9.867 8.488 1.00 94.50 76 PRO A C 1
ATOM 599 O O . PRO A 1 76 ? -4.496 -10.867 8.612 1.00 94.50 76 PRO A O 1
ATOM 602 N N . LEU A 1 77 ? -4.738 -8.699 8.043 1.00 94.75 77 LEU A N 1
ATOM 603 C CA . LEU A 1 77 ? -3.311 -8.443 7.861 1.00 94.75 77 LEU A CA 1
ATOM 604 C C . LEU A 1 77 ? -2.617 -8.339 9.220 1.00 94.75 77 LEU A C 1
ATOM 606 O O . LEU A 1 77 ? -3.192 -7.754 10.147 1.00 94.75 77 LEU A O 1
ATOM 610 N N . PRO A 1 78 ? -1.400 -8.884 9.361 1.00 94.19 78 PRO A N 1
ATOM 611 C CA . PRO A 1 78 ? -0.657 -8.733 10.594 1.00 94.19 78 PRO A CA 1
ATOM 612 C C . PRO A 1 78 ? -0.223 -7.276 10.778 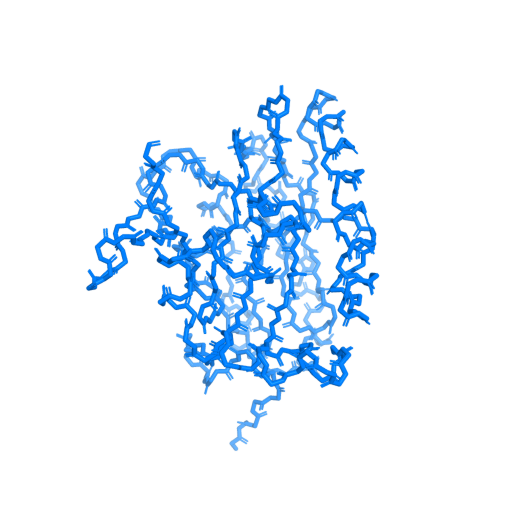1.00 94.19 78 PRO A C 1
ATOM 614 O O . PRO A 1 78 ? 0.067 -6.553 9.829 1.00 94.19 78 PRO A O 1
ATOM 617 N N . PHE A 1 79 ? -0.127 -6.850 12.035 1.00 94.88 79 PHE A N 1
ATOM 618 C CA . PHE A 1 79 ? 0.256 -5.482 12.380 1.00 94.88 79 PHE A CA 1
ATOM 619 C C . PHE A 1 79 ? 1.577 -5.038 11.736 1.00 94.88 79 PHE A C 1
ATOM 621 O O . PHE A 1 79 ? 1.688 -3.903 11.280 1.00 94.88 79 PHE A O 1
ATOM 628 N N . HIS A 1 80 ? 2.567 -5.936 11.674 1.00 95.81 80 HIS A N 1
ATOM 629 C CA . HIS A 1 80 ? 3.899 -5.610 11.164 1.00 95.81 80 HIS A CA 1
ATOM 630 C C . HIS A 1 80 ? 3.904 -5.200 9.687 1.00 95.81 80 HIS A C 1
ATOM 632 O O . HIS A 1 80 ? 4.876 -4.590 9.256 1.00 95.81 80 HIS A O 1
ATOM 638 N N . SER A 1 81 ? 2.845 -5.508 8.929 1.00 96.44 81 SER A N 1
ATOM 639 C CA . SER A 1 81 ? 2.748 -5.222 7.499 1.00 96.44 81 SER A CA 1
ATOM 640 C C . SER A 1 81 ? 1.896 -3.999 7.160 1.00 96.44 81 SER A C 1
ATOM 642 O O . SER A 1 81 ? 1.662 -3.739 5.979 1.00 96.44 81 SER A O 1
ATOM 644 N N . TYR A 1 82 ? 1.369 -3.269 8.147 1.00 97.69 82 TYR A N 1
ATOM 645 C CA . TYR A 1 82 ? 0.515 -2.108 7.882 1.00 97.69 82 TYR A CA 1
ATOM 646 C C . TYR A 1 82 ? 1.299 -1.022 7.150 1.00 97.69 82 TYR A C 1
ATOM 648 O O . TYR A 1 82 ? 2.406 -0.676 7.541 1.00 97.69 82 TYR A O 1
ATOM 656 N N . HIS A 1 83 ? 0.723 -0.479 6.082 1.00 98.12 83 HIS A N 1
ATOM 657 C CA . HIS A 1 83 ? 1.351 0.540 5.246 1.00 98.12 83 HIS A CA 1
ATOM 658 C C . HIS A 1 83 ? 0.281 1.318 4.471 1.00 98.12 83 HIS A C 1
ATOM 660 O O . HIS A 1 83 ? -0.883 0.907 4.406 1.00 98.12 83 HIS A O 1
ATOM 666 N N . VAL A 1 84 ? 0.693 2.418 3.836 1.00 98.25 84 VAL A N 1
ATOM 667 C CA . VAL A 1 84 ? -0.146 3.195 2.917 1.00 98.25 84 VAL A CA 1
ATOM 668 C C . VAL A 1 84 ? 0.471 3.147 1.525 1.00 98.25 84 VAL A C 1
ATOM 670 O O . VAL A 1 84 ? 1.573 3.645 1.298 1.00 98.25 84 VAL A O 1
ATOM 673 N N . THR A 1 85 ? -0.250 2.542 0.581 1.00 97.19 85 THR A N 1
ATOM 674 C CA . THR A 1 85 ? 0.174 2.478 -0.824 1.00 97.19 85 THR A CA 1
ATOM 675 C C . THR A 1 85 ? -0.116 3.801 -1.523 1.00 97.19 85 THR A C 1
ATOM 677 O O . THR A 1 85 ? -1.252 4.279 -1.503 1.00 97.19 85 THR A O 1
ATOM 680 N N . VAL A 1 86 ? 0.894 4.359 -2.185 1.00 97.19 86 VAL A N 1
ATOM 681 C CA . VAL A 1 86 ? 0.785 5.535 -3.058 1.00 97.19 86 VAL A CA 1
ATOM 682 C C . VAL A 1 86 ? 0.405 5.078 -4.461 1.00 97.19 86 VAL A C 1
ATOM 684 O O . VAL 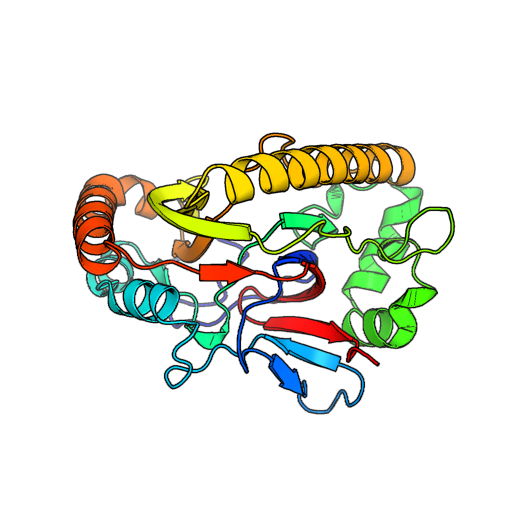A 1 86 ? -0.574 5.546 -5.044 1.00 97.19 86 VAL A O 1
ATOM 687 N N . TRP A 1 87 ? 1.133 4.100 -4.991 1.00 96.44 87 TRP A N 1
ATOM 688 C CA . TRP A 1 87 ? 0.925 3.550 -6.324 1.00 96.44 87 TRP A CA 1
ATOM 689 C C . TRP A 1 87 ? 1.123 2.036 -6.292 1.00 96.44 87 TRP A C 1
ATOM 691 O O . TRP A 1 87 ? 2.111 1.551 -5.753 1.00 96.44 87 TRP A O 1
ATOM 701 N N . ASP A 1 88 ? 0.154 1.307 -6.843 1.00 93.38 88 ASP A N 1
ATOM 702 C CA . ASP A 1 88 ? 0.219 -0.142 -7.047 1.00 93.38 88 ASP A CA 1
ATOM 703 C C . ASP A 1 88 ? 0.657 -0.358 -8.495 1.00 93.38 88 ASP A C 1
ATOM 705 O O . ASP A 1 88 ? -0.037 0.092 -9.413 1.00 93.38 88 ASP A O 1
ATOM 709 N N . GLY A 1 89 ? 1.850 -0.916 -8.680 1.00 94.94 89 GLY A N 1
ATOM 710 C CA . GLY A 1 89 ? 2.540 -1.019 -9.958 1.00 94.94 89 GLY A CA 1
ATOM 711 C C . GLY A 1 89 ? 2.299 -2.347 -10.668 1.00 94.94 89 GLY A C 1
ATOM 712 O O . GLY A 1 89 ? 1.194 -2.895 -10.676 1.00 94.94 89 GLY A O 1
ATOM 713 N N . LEU A 1 90 ? 3.342 -2.860 -11.322 1.00 95.75 90 LEU A N 1
ATOM 714 C CA . LEU A 1 90 ? 3.327 -4.185 -11.938 1.00 95.75 90 LEU A CA 1
ATOM 715 C C . LEU A 1 90 ? 3.215 -5.265 -10.854 1.00 95.75 90 LEU A C 1
ATOM 717 O O . LEU A 1 90 ? 3.986 -5.269 -9.896 1.00 95.75 90 LEU A O 1
ATOM 721 N N . ASN A 1 91 ? 2.274 -6.195 -11.007 1.00 96.06 91 ASN A N 1
ATOM 722 C CA . ASN A 1 91 ? 2.096 -7.311 -10.084 1.00 96.06 91 ASN A CA 1
ATOM 723 C C . ASN A 1 91 ? 1.442 -8.521 -10.767 1.00 96.06 91 ASN A C 1
ATOM 725 O O . ASN A 1 91 ? 0.895 -8.428 -11.869 1.00 96.06 91 ASN A O 1
ATOM 729 N N . ASN A 1 92 ? 1.441 -9.667 -10.084 1.00 94.06 92 ASN A N 1
ATOM 730 C CA . ASN A 1 92 ? 0.851 -10.913 -10.586 1.00 94.06 92 ASN A CA 1
ATOM 731 C C . ASN A 1 92 ? -0.602 -10.757 -11.080 1.00 94.06 92 ASN A C 1
ATOM 733 O O . ASN A 1 92 ? -1.018 -11.451 -12.007 1.00 94.06 92 ASN A O 1
ATOM 737 N N . GLY A 1 93 ? -1.381 -9.851 -10.483 1.00 91.94 93 GLY A N 1
ATOM 738 C CA . GLY A 1 93 ? -2.786 -9.625 -10.826 1.00 91.94 93 GLY A CA 1
ATOM 739 C C . GLY A 1 93 ? -3.015 -8.812 -12.104 1.00 91.94 93 GLY A C 1
ATOM 740 O O . GLY A 1 93 ? -4.146 -8.768 -12.597 1.00 91.94 93 GLY A O 1
ATOM 741 N N . ASN A 1 94 ? -1.983 -8.158 -12.645 1.00 94.31 94 ASN A N 1
ATOM 742 C CA . ASN A 1 94 ? -2.090 -7.332 -13.849 1.00 94.31 94 ASN A CA 1
ATOM 743 C C . ASN A 1 94 ? -1.098 -7.695 -14.970 1.00 94.31 94 ASN A C 1
ATOM 745 O O . ASN A 1 94 ? -1.181 -7.102 -16.045 1.00 94.31 94 ASN A O 1
ATOM 749 N N . LEU A 1 95 ? -0.263 -8.725 -14.783 1.00 92.81 95 LEU A N 1
ATOM 750 C CA . LEU A 1 95 ? 0.658 -9.266 -15.796 1.00 92.81 95 LEU A CA 1
ATOM 751 C C . LEU A 1 95 ? 0.006 -9.517 -17.163 1.00 92.81 95 LEU A C 1
ATOM 753 O O . LEU A 1 95 ? 0.592 -9.243 -18.202 1.00 92.81 95 LEU A O 1
ATOM 757 N N . ASN A 1 96 ? -1.229 -10.018 -17.195 1.00 92.25 96 ASN A N 1
ATOM 758 C CA . ASN A 1 96 ? -1.932 -10.305 -18.448 1.00 92.25 96 ASN A CA 1
ATOM 759 C C . ASN A 1 96 ? -2.360 -9.049 -19.233 1.00 92.25 96 ASN A C 1
ATOM 761 O O . ASN A 1 96 ? -2.812 -9.181 -20.370 1.00 92.25 96 ASN A O 1
ATOM 765 N N . LYS A 1 97 ? -2.253 -7.859 -18.630 1.00 93.62 97 LYS A N 1
ATOM 766 C CA . LYS A 1 97 ? -2.600 -6.566 -19.235 1.00 93.62 97 LYS A CA 1
ATOM 767 C C . LYS A 1 97 ? -1.385 -5.814 -19.773 1.00 93.62 97 LYS A C 1
ATOM 769 O O . LYS A 1 97 ? -1.576 -4.803 -20.441 1.00 93.62 97 LYS A O 1
ATOM 774 N N . ILE A 1 98 ? -0.168 -6.269 -19.475 1.00 94.56 98 ILE A N 1
ATOM 775 C CA . ILE A 1 98 ? 1.045 -5.666 -20.025 1.00 94.56 98 ILE A CA 1
ATOM 776 C C . ILE A 1 98 ? 1.137 -5.936 -21.534 1.00 94.56 98 ILE A C 1
ATOM 778 O O . ILE A 1 98 ? 0.624 -6.943 -22.038 1.00 94.56 98 ILE A O 1
ATOM 782 N N . ALA A 1 99 ? 1.786 -5.038 -22.272 1.00 91.81 99 ALA A N 1
ATOM 783 C CA . ALA A 1 99 ? 2.045 -5.223 -23.689 1.00 91.81 99 ALA A CA 1
ATOM 784 C C . ALA A 1 99 ? 2.821 -6.529 -23.937 1.00 91.81 99 ALA A C 1
ATOM 786 O O . ALA A 1 99 ? 3.752 -6.879 -23.213 1.00 91.81 99 ALA A O 1
ATOM 787 N N . ARG A 1 100 ? 2.439 -7.264 -24.992 1.00 90.81 100 ARG A N 1
ATOM 788 C CA . ARG A 1 100 ? 3.011 -8.588 -25.305 1.00 90.81 100 ARG A CA 1
ATOM 789 C C . ARG A 1 100 ? 4.548 -8.626 -25.356 1.00 90.81 100 ARG A C 1
ATOM 791 O O . ARG A 1 100 ? 5.079 -9.607 -24.843 1.00 90.81 100 ARG A O 1
ATOM 798 N N . PRO A 1 101 ? 5.253 -7.630 -25.933 1.00 93.69 101 PRO A N 1
ATOM 799 C CA . PRO A 1 101 ? 6.716 -7.647 -25.980 1.00 93.69 101 PRO A CA 1
ATOM 800 C C . PRO A 1 101 ? 7.378 -7.621 -24.598 1.00 93.69 101 PRO A C 1
ATOM 802 O O . PRO A 1 101 ? 8.474 -8.141 -24.447 1.00 93.69 101 PRO A O 1
ATOM 805 N N . ASP A 1 102 ? 6.709 -7.052 -23.592 1.00 95.38 102 ASP A N 1
ATOM 806 C CA . ASP A 1 102 ? 7.276 -6.835 -22.257 1.00 95.38 102 ASP A CA 1
ATOM 807 C C . ASP A 1 102 ? 6.898 -7.925 -21.256 1.00 95.38 102 ASP A C 1
ATOM 809 O O . ASP A 1 102 ? 7.432 -7.974 -20.150 1.00 95.38 102 ASP A O 1
ATOM 813 N N . ARG A 1 103 ? 5.959 -8.798 -21.626 1.00 94.50 103 ARG A N 1
ATOM 814 C CA . ARG A 1 103 ? 5.359 -9.753 -20.698 1.00 94.50 103 ARG A CA 1
ATOM 815 C C . ARG A 1 103 ? 6.363 -10.756 -20.137 1.00 94.50 103 ARG A C 1
ATOM 817 O O . ARG A 1 103 ? 6.307 -11.035 -18.947 1.00 94.50 103 ARG A O 1
ATOM 824 N N . PHE A 1 104 ? 7.254 -11.282 -20.975 1.00 94.81 104 PHE A N 1
ATOM 825 C CA . PHE A 1 104 ? 8.245 -12.264 -20.534 1.00 94.81 104 PHE A CA 1
ATOM 826 C C . PHE A 1 104 ? 9.227 -11.648 -19.530 1.00 94.81 104 PHE A C 1
ATOM 828 O O . PHE A 1 104 ? 9.432 -12.203 -18.456 1.00 94.81 104 PHE A O 1
ATOM 835 N N . ASP A 1 105 ? 9.745 -10.454 -19.829 1.00 95.06 105 ASP A N 1
ATOM 836 C CA . ASP A 1 105 ? 10.648 -9.739 -18.922 1.00 95.06 105 ASP A CA 1
ATOM 837 C C . ASP A 1 105 ? 9.956 -9.361 -17.605 1.00 95.06 105 ASP A C 1
ATOM 839 O O . ASP A 1 105 ? 10.573 -9.392 -16.545 1.00 95.06 105 ASP A O 1
ATOM 843 N N . ALA A 1 106 ? 8.670 -8.999 -17.659 1.00 96.06 106 ALA A N 1
ATOM 844 C CA . ALA A 1 106 ? 7.865 -8.715 -16.475 1.00 96.06 106 ALA A CA 1
ATOM 845 C C . ALA A 1 106 ? 7.649 -9.969 -15.609 1.00 96.06 106 ALA A C 1
ATOM 847 O O . ALA A 1 106 ? 7.738 -9.896 -14.384 1.00 96.06 106 ALA A O 1
ATOM 848 N N . GLU A 1 107 ? 7.376 -11.119 -16.230 1.00 96.00 107 GLU A N 1
ATOM 849 C CA . GLU A 1 107 ? 7.244 -12.406 -15.540 1.00 96.00 107 GLU A CA 1
ATOM 850 C C . GLU A 1 107 ? 8.572 -12.829 -14.886 1.00 96.00 107 GLU A C 1
ATOM 852 O O . GLU A 1 107 ? 8.569 -13.213 -13.715 1.00 96.00 107 GLU A O 1
ATOM 857 N N . ASP A 1 108 ? 9.698 -12.694 -15.593 1.00 95.25 108 ASP A N 1
ATOM 858 C CA . ASP A 1 108 ? 11.039 -12.996 -15.071 1.00 95.25 108 ASP A CA 1
ATOM 859 C C . ASP A 1 108 ? 11.438 -12.063 -13.918 1.00 95.25 108 ASP A C 1
ATOM 861 O O . ASP A 1 108 ? 11.897 -12.512 -12.865 1.00 95.25 108 ASP A O 1
ATOM 865 N N . MET A 1 109 ? 11.169 -10.765 -14.069 1.00 95.25 109 MET A N 1
ATOM 866 C CA . MET A 1 109 ? 11.402 -9.765 -13.030 1.00 95.25 109 MET A CA 1
ATOM 867 C C . MET A 1 109 ? 10.626 -10.080 -11.747 1.00 95.25 109 MET A C 1
ATOM 869 O O . MET A 1 109 ? 11.191 -10.044 -10.653 1.00 95.25 109 MET A O 1
ATOM 873 N N . LEU A 1 110 ? 9.341 -10.430 -11.865 1.00 95.75 110 LEU A N 1
ATOM 874 C CA . LEU A 1 110 ? 8.535 -10.810 -10.708 1.00 95.75 110 LEU A CA 1
ATOM 875 C C . LEU A 1 110 ? 8.983 -12.152 -10.122 1.00 95.75 110 LEU A C 1
ATOM 877 O O . LEU A 1 110 ? 8.915 -12.319 -8.908 1.00 95.75 110 LEU A O 1
ATOM 881 N N . ALA A 1 111 ? 9.442 -13.110 -10.931 1.00 95.12 111 ALA A N 1
ATOM 882 C CA . ALA A 1 111 ? 9.960 -14.384 -10.433 1.00 95.12 111 ALA A CA 1
ATOM 883 C C . ALA A 1 111 ? 11.241 -14.211 -9.594 1.00 95.12 111 ALA A C 1
ATOM 885 O O . ALA A 1 111 ? 11.379 -14.895 -8.578 1.00 95.12 111 ALA A O 1
ATOM 886 N N . ASN A 1 112 ? 12.102 -13.260 -9.970 1.00 93.75 112 ASN A N 1
ATOM 887 C CA . ASN A 1 112 ? 13.395 -12.956 -9.343 1.00 93.75 112 ASN A CA 1
ATOM 888 C C . ASN A 1 112 ? 13.377 -11.596 -8.610 1.00 93.75 112 ASN A C 1
ATOM 890 O O . ASN A 1 112 ? 14.269 -10.756 -8.769 1.00 93.75 112 ASN A O 1
ATOM 894 N N . LEU A 1 113 ? 12.297 -11.322 -7.868 1.00 93.69 113 LEU A N 1
ATOM 895 C CA . LEU A 1 113 ? 12.008 -9.978 -7.356 1.00 93.69 113 LEU A CA 1
ATOM 896 C C . LEU A 1 113 ? 13.064 -9.461 -6.363 1.00 93.69 113 LEU A C 1
ATOM 898 O O . LEU A 1 113 ? 13.434 -8.289 -6.432 1.00 93.69 113 LEU A O 1
ATOM 902 N N . HIS A 1 114 ? 13.566 -10.303 -5.453 1.00 92.75 114 HIS A N 1
ATOM 903 C CA . HIS A 1 114 ? 14.560 -9.884 -4.455 1.00 92.75 114 HIS A CA 1
ATOM 904 C C . HIS A 1 114 ? 15.891 -9.499 -5.116 1.00 92.75 114 HIS A C 1
ATOM 906 O O . HIS A 1 114 ? 16.474 -8.456 -4.808 1.00 92.75 114 HIS A O 1
ATOM 912 N N . GLU A 1 115 ? 16.351 -10.312 -6.064 1.00 91.06 115 GLU A N 1
ATOM 913 C CA . GLU A 1 115 ? 17.566 -10.082 -6.842 1.00 91.06 115 GLU A CA 1
ATOM 914 C C . GLU A 1 115 ? 17.417 -8.820 -7.691 1.00 91.06 115 GLU A C 1
ATOM 916 O O . GLU A 1 115 ? 18.316 -7.976 -7.718 1.00 91.06 115 GLU A O 1
ATOM 921 N N . THR A 1 116 ? 16.249 -8.646 -8.316 1.00 91.06 116 THR A N 1
ATOM 922 C CA . THR A 1 116 ? 15.948 -7.457 -9.113 1.00 91.06 116 THR A CA 1
ATOM 923 C C . THR A 1 116 ? 16.021 -6.189 -8.269 1.00 91.06 116 THR A C 1
ATOM 925 O O . THR A 1 116 ? 16.631 -5.213 -8.695 1.00 91.06 116 THR A O 1
ATOM 928 N N . PHE A 1 117 ? 15.440 -6.183 -7.068 1.00 90.00 117 PHE A N 1
ATOM 929 C CA . PHE A 1 117 ? 15.494 -5.016 -6.183 1.00 90.00 117 PHE A CA 1
ATOM 930 C C . PHE A 1 117 ? 16.898 -4.746 -5.644 1.00 90.00 117 PHE A C 1
ATOM 932 O O . PHE A 1 117 ? 17.310 -3.588 -5.563 1.00 90.00 117 PHE A O 1
ATOM 939 N N . SER A 1 118 ? 17.663 -5.799 -5.354 1.00 84.50 118 SER A N 1
ATOM 940 C CA . SER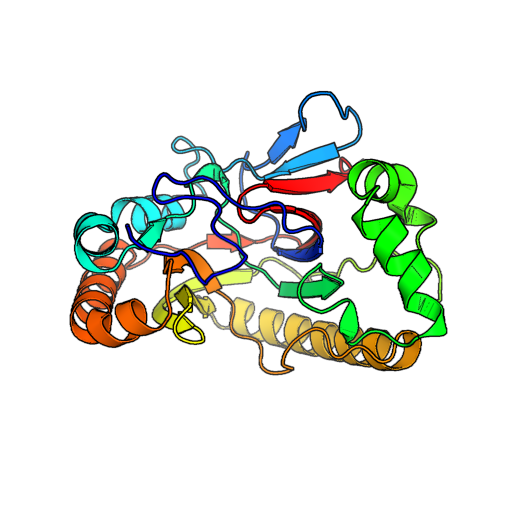 A 1 118 ? 19.064 -5.678 -4.929 1.00 84.50 118 SER A CA 1
ATOM 941 C C . SER A 1 118 ? 19.953 -5.029 -6.004 1.00 84.50 118 SER A C 1
ATOM 943 O O . SER A 1 118 ? 20.982 -4.446 -5.674 1.00 84.50 118 SER A O 1
ATOM 945 N N . ALA A 1 119 ? 19.544 -5.086 -7.278 1.00 80.31 119 ALA A N 1
ATOM 946 C CA . ALA A 1 119 ? 20.197 -4.446 -8.423 1.00 80.31 119 ALA A CA 1
ATOM 947 C C . ALA A 1 119 ? 19.253 -3.482 -9.183 1.00 80.31 119 ALA A C 1
ATOM 949 O O . ALA A 1 119 ? 19.318 -3.373 -10.413 1.00 80.31 119 ALA A O 1
ATOM 950 N N . SER A 1 120 ? 18.366 -2.797 -8.447 1.00 70.94 120 SER A N 1
ATOM 951 C CA . SER A 1 120 ? 17.208 -2.058 -8.988 1.00 70.94 120 SER A CA 1
ATOM 952 C C . SER A 1 120 ? 17.540 -1.015 -10.054 1.00 70.94 120 SER A C 1
ATOM 954 O O . SER A 1 120 ? 16.773 -0.880 -11.005 1.00 70.94 120 SER A O 1
ATOM 956 N N . GLU A 1 121 ? 18.704 -0.363 -9.971 1.00 68.94 121 GLU A N 1
ATOM 957 C CA . GLU A 1 121 ? 19.177 0.675 -10.908 1.00 68.94 121 GLU A CA 1
ATOM 958 C C . GLU A 1 121 ? 19.252 0.221 -12.379 1.00 68.94 121 GLU A C 1
ATOM 960 O O . GLU A 1 121 ? 19.417 1.038 -13.283 1.00 68.94 121 GLU A O 1
ATOM 965 N N . ARG A 1 122 ? 19.166 -1.087 -12.645 1.00 72.56 122 ARG A N 1
ATOM 966 C CA . ARG A 1 122 ? 19.269 -1.661 -13.995 1.00 72.56 122 ARG A CA 1
ATOM 967 C C . ARG A 1 122 ? 17.955 -2.210 -14.534 1.00 72.56 122 ARG A C 1
ATOM 969 O O . ARG A 1 122 ? 17.909 -2.615 -15.697 1.00 72.56 122 ARG A O 1
ATOM 976 N N . ASN A 1 123 ? 16.895 -2.260 -13.729 1.00 89.62 123 ASN A N 1
ATOM 977 C CA . ASN A 1 123 ? 15.641 -2.855 -14.165 1.00 89.62 123 ASN A CA 1
ATOM 978 C C . ASN A 1 123 ? 14.699 -1.796 -14.746 1.00 89.62 123 ASN A C 1
ATOM 980 O O . ASN A 1 123 ? 14.232 -0.901 -14.049 1.00 89.62 123 ASN A O 1
ATOM 984 N N . ARG A 1 124 ? 14.348 -1.942 -16.028 1.00 91.69 124 ARG A N 1
ATOM 985 C CA . ARG A 1 124 ? 13.493 -0.981 -16.740 1.00 91.69 124 ARG A CA 1
ATOM 986 C C . ARG A 1 124 ? 12.105 -0.789 -16.118 1.00 91.69 124 ARG A C 1
ATOM 988 O O . ARG A 1 124 ? 11.531 0.285 -16.285 1.00 91.69 124 ARG A O 1
ATOM 995 N N . PHE A 1 125 ? 11.569 -1.780 -15.402 1.00 93.62 125 PHE A N 1
ATOM 996 C CA . PHE A 1 125 ? 10.290 -1.666 -14.692 1.00 93.62 125 PHE A CA 1
ATOM 997 C C . PHE A 1 125 ? 10.427 -0.937 -13.347 1.00 93.62 125 PHE A C 1
ATOM 999 O O . PHE A 1 125 ? 9.437 -0.439 -12.826 1.00 93.62 125 PHE A O 1
ATOM 1006 N N . LEU A 1 126 ? 11.630 -0.829 -12.784 1.00 93.19 126 LEU A N 1
ATOM 1007 C CA . LEU A 1 126 ? 11.879 -0.133 -11.515 1.00 93.19 126 LEU A CA 1
ATOM 1008 C C . LEU A 1 126 ? 12.424 1.288 -11.698 1.00 93.19 126 LEU A C 1
ATOM 1010 O O . LEU A 1 126 ? 12.659 1.984 -10.710 1.00 93.19 126 LEU A O 1
ATOM 1014 N N . CYS A 1 127 ? 12.599 1.727 -12.946 1.00 90.50 127 CYS A N 1
ATOM 1015 C CA . CYS A 1 127 ? 13.166 3.027 -13.279 1.00 90.50 127 CYS A CA 1
ATOM 1016 C C . CYS A 1 127 ? 12.365 3.759 -14.363 1.00 90.50 127 CYS A C 1
ATOM 1018 O O . CYS A 1 127 ? 11.700 3.144 -15.205 1.00 90.50 127 CYS A O 1
ATOM 1020 N N . THR A 1 128 ? 12.485 5.085 -14.395 1.00 86.94 128 THR A N 1
ATOM 1021 C CA . THR A 1 128 ? 12.044 5.942 -15.505 1.00 86.94 128 THR A CA 1
ATOM 1022 C C . THR A 1 128 ? 12.834 5.635 -16.786 1.00 86.94 128 THR A C 1
ATOM 1024 O O . THR A 1 128 ? 13.813 4.884 -16.768 1.00 86.94 128 THR A O 1
ATOM 1027 N N . GLU A 1 129 ? 12.442 6.205 -17.930 1.00 84.75 129 GLU A N 1
ATOM 1028 C CA . GLU A 1 129 ? 13.212 6.047 -19.182 1.00 84.75 129 GLU A CA 1
ATOM 1029 C C . GLU A 1 129 ? 14.641 6.583 -19.089 1.00 84.75 129 GLU A C 1
ATOM 1031 O O . GLU A 1 129 ? 15.523 6.122 -19.808 1.00 84.75 129 GLU A O 1
ATOM 1036 N N . GLN A 1 130 ? 14.875 7.539 -18.193 1.00 84.50 130 GLN A N 1
ATOM 1037 C CA . GLN A 1 130 ? 16.189 8.120 -17.937 1.00 84.50 130 GLN A CA 1
ATOM 1038 C C . GLN A 1 130 ? 17.019 7.281 -16.952 1.00 84.50 130 GLN A C 1
ATOM 1040 O O . GLN A 1 130 ? 18.118 7.691 -16.591 1.00 84.50 130 GLN A O 1
ATOM 1045 N N . GLY A 1 131 ? 16.511 6.125 -16.508 1.00 82.94 131 GLY A N 1
ATOM 1046 C CA . GLY A 1 131 ? 17.203 5.246 -15.564 1.00 82.94 131 GLY A CA 1
ATOM 1047 C C . GLY A 1 131 ? 17.179 5.745 -14.117 1.00 82.94 131 GLY A C 1
ATOM 1048 O O . GLY A 1 131 ? 18.005 5.321 -13.317 1.00 82.94 131 GLY A O 1
ATOM 1049 N N . VAL A 1 132 ? 16.259 6.649 -13.769 1.00 84.75 132 VAL A N 1
ATOM 1050 C CA . VAL A 1 132 ? 16.087 7.143 -12.392 1.00 84.75 132 VAL A CA 1
ATOM 1051 C C . VAL A 1 132 ? 15.086 6.252 -11.659 1.00 84.75 132 VAL A C 1
ATOM 1053 O O . VAL A 1 132 ? 14.121 5.803 -12.272 1.00 84.75 132 VAL A O 1
ATOM 1056 N N . SER A 1 133 ? 15.288 5.997 -10.363 1.00 85.44 133 SER A N 1
ATOM 1057 C CA . SER A 1 133 ? 14.311 5.280 -9.527 1.00 85.44 133 SER A CA 1
ATOM 1058 C C . SER A 1 133 ? 12.905 5.889 -9.643 1.00 85.44 133 SER A C 1
ATOM 1060 O O . SER A 1 133 ? 12.759 7.102 -9.793 1.00 85.44 133 SER A O 1
ATOM 1062 N N . LEU A 1 134 ? 11.866 5.055 -9.543 1.00 89.25 134 LEU A N 1
ATOM 1063 C CA . LEU A 1 134 ? 10.459 5.491 -9.553 1.00 89.25 134 LEU A CA 1
ATOM 1064 C C . LEU A 1 134 ? 9.999 6.142 -8.236 1.00 89.25 134 LEU A C 1
ATOM 1066 O O . LEU A 1 134 ? 8.803 6.375 -8.049 1.00 89.25 134 LEU A O 1
ATOM 1070 N N . ASP A 1 135 ? 10.923 6.418 -7.317 1.00 86.94 135 ASP A N 1
ATOM 1071 C CA . ASP A 1 135 ? 10.632 7.153 -6.092 1.00 86.94 135 ASP A CA 1
ATOM 1072 C C . ASP A 1 135 ? 10.066 8.542 -6.417 1.00 86.94 135 ASP A C 1
ATOM 1074 O O . ASP A 1 135 ? 10.594 9.278 -7.252 1.00 86.94 135 ASP A O 1
ATOM 1078 N N . LEU A 1 136 ? 8.986 8.921 -5.731 1.00 87.62 136 LEU A N 1
ATOM 1079 C CA . LEU A 1 136 ? 8.400 10.250 -5.871 1.00 87.62 136 LEU A CA 1
ATOM 1080 C C . LEU A 1 136 ? 8.933 11.178 -4.771 1.00 87.62 136 LEU A C 1
ATOM 1082 O O . LEU A 1 136 ? 8.869 10.823 -3.589 1.00 87.62 136 LEU A O 1
ATOM 1086 N N . PRO A 1 137 ? 9.447 12.372 -5.115 1.00 88.88 137 PRO A N 1
ATOM 1087 C CA . PRO A 1 137 ? 9.948 13.304 -4.118 1.00 88.88 137 PRO A CA 1
ATOM 1088 C C . PRO A 1 137 ? 8.796 13.922 -3.316 1.00 88.88 137 PRO A C 1
ATOM 1090 O O . PRO A 1 137 ? 7.771 14.312 -3.877 1.00 88.88 137 PRO A O 1
ATOM 1093 N N . MET A 1 138 ? 8.997 14.068 -2.004 1.00 92.88 138 MET A N 1
ATOM 1094 C CA . MET A 1 138 ? 8.084 14.781 -1.106 1.00 92.88 138 MET A CA 1
ATOM 1095 C C . MET A 1 138 ? 8.644 16.158 -0.748 1.00 92.88 138 MET A C 1
ATOM 1097 O O . MET A 1 138 ? 9.759 16.262 -0.246 1.00 92.88 138 MET A O 1
ATOM 1101 N N . GLU A 1 139 ? 7.843 17.214 -0.917 1.00 91.00 139 GLU A N 1
ATOM 1102 C CA . GLU A 1 139 ? 8.190 18.584 -0.481 1.00 91.00 139 GLU A CA 1
ATOM 1103 C C . GLU A 1 139 ? 8.125 18.774 1.050 1.00 91.00 139 GLU A C 1
ATO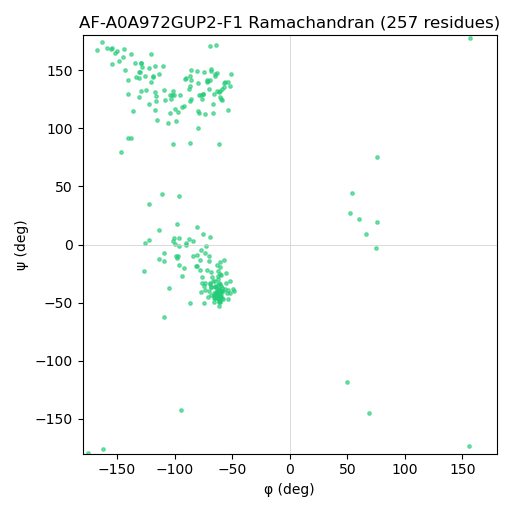M 1105 O O . GLU A 1 139 ? 8.371 19.854 1.587 1.00 91.00 139 GLU A O 1
ATOM 1110 N N . GLY A 1 140 ? 7.756 17.723 1.776 1.00 95.38 140 GLY A N 1
ATOM 1111 C CA . GLY A 1 140 ? 7.727 17.669 3.228 1.00 95.38 140 GLY A CA 1
ATOM 1112 C C . GLY A 1 140 ? 6.749 16.608 3.726 1.00 95.38 140 GLY A C 1
ATOM 1113 O O . GLY A 1 140 ? 6.064 15.978 2.917 1.00 95.38 140 GLY A O 1
ATOM 1114 N N . PRO A 1 141 ? 6.647 16.417 5.051 1.00 97.69 141 PRO A N 1
ATOM 1115 C CA . PRO A 1 141 ? 5.825 15.355 5.610 1.00 97.69 141 PRO A CA 1
ATOM 1116 C C . PRO A 1 141 ? 4.333 15.516 5.301 1.00 97.69 141 PRO A C 1
ATOM 1118 O O . PRO A 1 141 ? 3.824 16.639 5.239 1.00 97.69 141 PRO A O 1
ATOM 1121 N N . ILE A 1 142 ? 3.627 14.397 5.160 1.00 98.50 142 ILE A N 1
ATOM 1122 C CA . ILE A 1 142 ? 2.165 14.360 5.042 1.00 98.50 142 ILE A CA 1
ATOM 1123 C C . ILE A 1 142 ? 1.606 13.622 6.252 1.00 98.50 142 ILE A C 1
ATOM 1125 O O . ILE A 1 142 ? 1.956 12.468 6.508 1.00 98.50 142 ILE A O 1
ATOM 1129 N N . THR A 1 143 ? 0.723 14.298 6.978 1.00 98.62 143 THR A N 1
ATOM 1130 C CA . THR A 1 143 ? 0.031 13.761 8.145 1.00 98.62 143 THR A CA 1
ATOM 1131 C C . THR A 1 143 ? -1.375 13.335 7.749 1.00 98.62 143 THR A C 1
ATOM 1133 O O . THR A 1 143 ? -2.145 14.112 7.175 1.00 98.62 143 THR A O 1
ATOM 1136 N N . PHE A 1 144 ? -1.735 12.105 8.091 1.00 98.75 144 PHE A N 1
ATOM 1137 C CA . PHE A 1 144 ? -3.056 11.548 7.850 1.00 98.75 144 PHE A CA 1
ATOM 1138 C C . PHE A 1 144 ? -3.809 11.287 9.149 1.00 98.75 144 PHE A C 1
ATOM 1140 O O . PHE A 1 144 ? -3.230 10.899 10.162 1.00 98.75 144 PHE A O 1
ATOM 1147 N N . ALA A 1 145 ? -5.125 11.445 9.079 1.00 98.62 145 ALA A N 1
ATOM 1148 C CA . ALA A 1 145 ? -6.074 11.063 10.111 1.00 98.62 145 ALA A CA 1
ATOM 1149 C C . ALA A 1 145 ? -7.077 10.040 9.562 1.00 98.62 145 ALA A C 1
ATOM 1151 O O . ALA A 1 145 ? -7.261 9.899 8.346 1.00 98.62 145 ALA A O 1
ATOM 1152 N N . PHE A 1 146 ? -7.773 9.361 10.473 1.00 98.56 146 PHE A N 1
ATOM 1153 C CA . PHE A 1 146 ? -8.887 8.485 10.126 1.00 98.56 146 PHE A CA 1
ATOM 1154 C C . PHE A 1 146 ? -9.973 9.249 9.361 1.00 98.56 146 PHE A C 1
ATOM 1156 O O . PHE A 1 146 ? -10.367 10.358 9.743 1.00 98.56 146 PHE A O 1
ATOM 1163 N N . LYS A 1 147 ? -10.483 8.636 8.293 1.00 98.44 147 LYS A N 1
ATOM 1164 C CA . LYS A 1 147 ? -11.676 9.108 7.592 1.00 98.44 147 LYS A CA 1
ATOM 1165 C C . LYS A 1 147 ? -12.853 8.173 7.834 1.00 98.44 147 LYS A C 1
ATOM 1167 O O . LYS A 1 147 ? -13.866 8.612 8.366 1.00 98.44 147 LYS A O 1
ATOM 1172 N N . GLU A 1 148 ? -12.721 6.926 7.401 1.00 98.19 148 GLU A N 1
ATOM 1173 C CA . GLU A 1 148 ? -13.784 5.922 7.451 1.00 98.19 148 GLU A CA 1
ATOM 1174 C C . GLU A 1 148 ? -13.226 4.523 7.172 1.00 98.19 148 GLU A C 1
ATOM 1176 O O . GLU A 1 148 ? -12.112 4.368 6.667 1.00 98.19 148 GLU A O 1
ATOM 1181 N N . VAL A 1 149 ? -14.037 3.506 7.439 1.00 97.88 149 VAL A N 1
ATOM 1182 C CA . VAL A 1 149 ? -13.799 2.130 6.991 1.00 97.88 149 VAL A CA 1
ATOM 1183 C C . VAL A 1 149 ? -14.672 1.845 5.775 1.00 97.88 149 VAL A C 1
ATOM 1185 O O . VAL A 1 149 ? -15.877 2.082 5.820 1.00 97.88 149 VAL A O 1
ATOM 1188 N N . GLU A 1 150 ? -14.093 1.285 4.714 1.00 96.19 150 GLU A N 1
ATOM 1189 C CA . GLU A 1 150 ? -14.842 0.839 3.534 1.00 96.19 150 GLU A CA 1
ATOM 1190 C C . GLU A 1 150 ? -14.496 -0.605 3.151 1.00 96.19 150 GLU A C 1
ATOM 1192 O O . GLU A 1 150 ? -13.400 -1.112 3.419 1.00 96.19 150 GLU A O 1
ATOM 1197 N N . LYS A 1 151 ? -15.425 -1.257 2.444 1.00 95.19 151 LYS A N 1
ATOM 1198 C CA . LYS A 1 151 ? -15.102 -2.439 1.642 1.00 95.19 151 LYS A CA 1
ATOM 1199 C C . LYS A 1 151 ? -14.623 -1.986 0.274 1.00 95.19 151 LYS A C 1
ATOM 1201 O O . LYS A 1 151 ? -15.360 -1.320 -0.451 1.00 95.19 151 LYS A O 1
ATOM 1206 N N . ARG A 1 152 ? -13.435 -2.422 -0.135 1.00 92.44 152 ARG A N 1
ATOM 1207 C CA . ARG A 1 152 ? -12.925 -2.168 -1.485 1.00 92.44 152 ARG A CA 1
ATOM 1208 C C . ARG A 1 152 ? -13.142 -3.393 -2.369 1.00 92.44 152 ARG A C 1
ATOM 1210 O O . ARG A 1 152 ? -12.611 -4.471 -2.096 1.00 92.44 152 ARG A O 1
ATOM 1217 N N . GLY A 1 153 ? -13.965 -3.228 -3.408 1.00 88.81 153 GLY A N 1
ATOM 1218 C CA . GLY A 1 153 ? -14.258 -4.267 -4.407 1.00 88.81 153 GLY A CA 1
ATOM 1219 C C . GLY A 1 153 ? -14.897 -5.545 -3.847 1.00 88.81 153 GLY A C 1
ATOM 1220 O O . GLY A 1 153 ? -14.758 -6.603 -4.462 1.00 88.81 153 GLY A O 1
ATOM 1221 N N . ASN A 1 154 ? -15.536 -5.459 -2.670 1.00 90.19 154 ASN A N 1
ATOM 1222 C CA . ASN A 1 154 ? -16.025 -6.601 -1.885 1.00 90.19 154 ASN A CA 1
ATOM 1223 C C . ASN A 1 154 ? -14.953 -7.678 -1.621 1.00 90.19 154 ASN A C 1
ATOM 1225 O O . ASN A 1 154 ? -15.273 -8.843 -1.439 1.00 90.19 154 ASN A O 1
ATOM 1229 N N . SER A 1 155 ? -13.670 -7.312 -1.599 1.00 92.19 155 SER A N 1
ATOM 1230 C CA . SER A 1 155 ? -12.572 -8.265 -1.371 1.00 92.19 155 SER A CA 1
ATOM 1231 C C . SER A 1 155 ? -11.637 -7.861 -0.242 1.00 92.19 155 SER A C 1
ATOM 1233 O O . SER A 1 155 ? -10.964 -8.719 0.321 1.00 92.19 155 SER A O 1
ATOM 1235 N N . ALA A 1 156 ? -11.581 -6.574 0.091 1.00 94.56 156 ALA A N 1
ATOM 1236 C CA . ALA A 1 156 ? -10.730 -6.038 1.145 1.00 94.56 156 ALA A CA 1
ATOM 1237 C C . ALA A 1 156 ? -11.540 -5.153 2.088 1.00 94.56 156 ALA A C 1
ATOM 1239 O O . ALA A 1 156 ? -12.473 -4.478 1.645 1.00 94.56 156 ALA A O 1
ATOM 1240 N N . VAL A 1 157 ? -11.144 -5.122 3.357 1.00 96.75 157 VAL A N 1
ATOM 1241 C CA . VAL A 1 157 ? -11.541 -4.059 4.283 1.00 96.75 157 VAL A CA 1
ATOM 1242 C C . VAL A 1 157 ? -10.361 -3.114 4.421 1.00 96.75 157 VAL A C 1
ATOM 1244 O O . VAL A 1 157 ? -9.228 -3.548 4.658 1.00 96.75 157 VAL A O 1
ATOM 1247 N N . VAL A 1 158 ? -10.621 -1.824 4.240 1.00 97.56 158 VAL A N 1
ATOM 1248 C CA . VAL A 1 158 ? -9.594 -0.786 4.291 1.00 97.56 158 VAL A CA 1
ATOM 1249 C C . VAL A 1 158 ? -10.041 0.358 5.190 1.00 97.56 158 VAL A C 1
ATOM 1251 O O . VAL A 1 158 ? -11.229 0.666 5.291 1.00 97.56 158 VAL A O 1
ATOM 1254 N N . VAL A 1 159 ? -9.070 0.998 5.829 1.00 98.38 159 VAL A N 1
ATOM 1255 C CA . VAL A 1 159 ? -9.247 2.241 6.575 1.00 98.38 159 VAL A CA 1
ATOM 1256 C C . VAL A 1 159 ? -8.808 3.375 5.666 1.00 98.38 159 VAL A C 1
ATOM 1258 O O . VAL A 1 159 ? -7.615 3.545 5.417 1.00 98.38 159 VAL A O 1
ATOM 1261 N N . ASN A 1 160 ? -9.772 4.125 5.144 1.00 98.44 160 ASN A N 1
ATOM 1262 C CA . ASN A 1 160 ? -9.503 5.318 4.360 1.00 98.44 160 ASN A CA 1
ATOM 1263 C C . ASN A 1 160 ? -8.931 6.413 5.260 1.00 98.44 160 ASN A C 1
ATOM 1265 O O . ASN A 1 160 ? -9.375 6.632 6.393 1.00 98.44 160 ASN A O 1
ATOM 1269 N N . LEU A 1 161 ? -7.980 7.142 4.698 1.00 98.69 161 LEU A N 1
ATOM 1270 C CA . LEU A 1 161 ? -7.298 8.246 5.339 1.00 98.69 161 LEU A CA 1
ATOM 1271 C C . LEU A 1 161 ? -7.702 9.567 4.687 1.00 98.69 161 LEU A C 1
ATOM 1273 O O . LEU A 1 161 ? -8.071 9.628 3.511 1.00 98.69 161 LEU A O 1
ATOM 1277 N N . LYS A 1 162 ? -7.611 10.640 5.464 1.00 98.31 162 LYS A N 1
ATOM 1278 C CA . LYS A 1 162 ? -7.695 12.020 4.978 1.00 98.31 162 LYS A CA 1
ATOM 1279 C C . LYS A 1 162 ? -6.492 12.813 5.488 1.00 98.31 162 LYS A C 1
ATOM 1281 O O . LYS A 1 162 ? -5.981 12.466 6.555 1.00 98.31 162 LYS A O 1
ATOM 1286 N N . PRO A 1 163 ? -6.047 13.862 4.780 1.00 98.56 163 PRO A N 1
ATOM 1287 C CA . PRO A 1 163 ? -5.086 14.805 5.340 1.00 98.56 163 PRO A CA 1
ATOM 1288 C C . PRO A 1 163 ? -5.567 15.324 6.700 1.00 98.56 163 PRO A C 1
ATOM 1290 O O . PRO A 1 163 ? -6.753 15.620 6.867 1.00 98.56 163 PRO A O 1
ATOM 1293 N N . ALA A 1 164 ? -4.665 15.398 7.676 1.00 98.25 164 ALA A N 1
ATOM 1294 C CA . ALA A 1 164 ? -4.989 15.880 9.019 1.00 98.25 164 ALA A CA 1
ATOM 1295 C C . ALA A 1 164 ? -5.077 17.415 9.092 1.00 98.25 164 ALA A C 1
ATOM 1297 O O . ALA A 1 164 ? -5.723 17.952 9.989 1.00 98.25 164 ALA A O 1
ATOM 1298 N N . ASP A 1 165 ? -4.443 18.108 8.145 1.00 98.44 165 ASP A N 1
ATOM 1299 C CA . ASP A 1 165 ? -4.302 19.560 8.118 1.00 98.44 165 ASP A CA 1
ATOM 1300 C C . ASP A 1 165 ? -4.176 20.092 6.666 1.00 98.44 165 ASP A C 1
ATOM 1302 O O . ASP A 1 165 ? -3.907 19.311 5.744 1.00 98.44 165 ASP A O 1
ATOM 1306 N N . PRO A 1 166 ? -4.357 21.411 6.435 1.00 98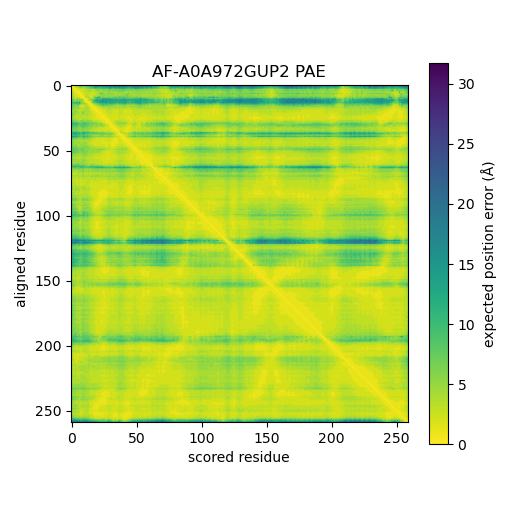.44 166 PRO A N 1
ATOM 1307 C CA . PRO A 1 166 ? -4.301 22.001 5.093 1.00 98.44 166 PRO A CA 1
ATOM 1308 C C . PRO A 1 166 ? -2.946 21.877 4.381 1.00 98.44 166 PRO A C 1
ATOM 1310 O O . PRO A 1 166 ? -2.906 21.812 3.152 1.00 98.44 166 PRO A O 1
ATOM 1313 N N . ILE A 1 167 ? -1.832 21.833 5.122 1.00 98.25 167 ILE A N 1
ATOM 1314 C CA . ILE A 1 167 ? -0.491 21.690 4.534 1.00 98.25 167 ILE A CA 1
ATOM 1315 C C . ILE A 1 167 ? -0.337 20.269 3.988 1.00 98.25 167 ILE A C 1
ATOM 1317 O O . ILE A 1 167 ? 0.095 20.081 2.849 1.00 98.25 167 ILE A O 1
ATOM 1321 N N . SER A 1 168 ? -0.750 19.271 4.769 1.00 98.44 168 SER A N 1
ATOM 1322 C CA . SER A 1 168 ? -0.821 17.873 4.346 1.00 98.44 168 SER A CA 1
ATOM 1323 C C . SER A 1 168 ? -1.739 17.700 3.131 1.00 98.44 168 SER A C 1
ATOM 1325 O O . SER A 1 168 ? -1.412 16.933 2.228 1.00 98.44 168 SER A O 1
ATOM 1327 N N . GLU A 1 169 ? -2.854 18.437 3.053 1.00 98.31 169 GLU A N 1
ATOM 1328 C CA . GLU A 1 169 ? -3.744 18.413 1.884 1.00 98.31 169 GLU A CA 1
ATOM 1329 C C . GLU A 1 169 ? -3.063 18.975 0.627 1.00 98.31 169 GLU A C 1
ATOM 1331 O O . GLU A 1 169 ? -3.141 18.370 -0.444 1.00 98.31 169 GLU A O 1
ATOM 1336 N N . GLN A 1 170 ? -2.373 20.112 0.739 1.00 98.00 170 GLN A N 1
ATOM 1337 C CA . GLN A 1 170 ? -1.644 20.707 -0.381 1.00 98.00 170 GLN A CA 1
ATOM 1338 C C . GLN A 1 170 ? -0.539 19.776 -0.895 1.00 98.00 170 GLN A C 1
ATOM 1340 O O . GLN A 1 170 ? -0.435 19.552 -2.102 1.00 98.00 170 GLN A O 1
ATOM 1345 N N . ARG A 1 171 ? 0.254 19.202 0.014 1.00 97.75 171 ARG A N 1
ATOM 1346 C CA . ARG A 1 171 ? 1.322 18.250 -0.324 1.00 97.75 171 ARG A CA 1
ATOM 1347 C C . ARG A 1 171 ? 0.769 16.979 -0.959 1.00 97.75 171 ARG A C 1
ATOM 1349 O O . ARG A 1 171 ? 1.320 16.487 -1.938 1.00 97.75 171 ARG A O 1
ATOM 1356 N N . LEU A 1 172 ? -0.361 16.476 -0.462 1.00 97.38 172 LEU A N 1
ATOM 1357 C CA . LEU A 1 172 ? -1.023 15.321 -1.059 1.00 97.38 172 LEU A CA 1
ATOM 1358 C C . LEU A 1 172 ? -1.424 15.585 -2.518 1.00 97.38 172 LEU A C 1
ATOM 1360 O O . LEU A 1 172 ? -1.203 14.722 -3.362 1.00 97.38 172 LEU A O 1
ATOM 1364 N N . LYS A 1 173 ? -1.931 16.780 -2.847 1.00 96.38 173 LYS A N 1
ATOM 1365 C CA . LYS A 1 173 ? -2.272 17.144 -4.237 1.00 96.38 173 LYS A CA 1
ATOM 1366 C C . LYS A 1 173 ? -1.058 17.097 -5.171 1.00 96.38 173 LYS A C 1
ATOM 1368 O O . LYS A 1 173 ? -1.201 16.722 -6.332 1.00 96.38 173 LYS A O 1
ATOM 1373 N N . GLN A 1 174 ? 0.135 17.436 -4.684 1.00 95.75 174 GLN A N 1
ATOM 1374 C CA . GLN A 1 174 ? 1.370 17.309 -5.467 1.00 95.75 174 GLN A CA 1
ATOM 1375 C C . GLN A 1 174 ? 1.720 15.836 -5.715 1.00 95.75 174 GLN A C 1
ATOM 1377 O O . GLN A 1 174 ? 2.010 15.456 -6.850 1.00 95.75 174 GLN A O 1
ATOM 1382 N N . VAL A 1 175 ? 1.602 14.987 -4.687 1.00 96.12 175 VAL A N 1
ATOM 1383 C CA . VAL A 1 175 ? 1.787 13.532 -4.825 1.00 96.12 175 VAL A CA 1
ATOM 1384 C C . VAL A 1 175 ? 0.783 12.942 -5.821 1.00 96.12 175 VAL A C 1
ATOM 1386 O O . VAL A 1 175 ? 1.150 12.115 -6.649 1.00 96.12 175 VAL A O 1
ATOM 1389 N N . GLU A 1 176 ? -0.474 13.390 -5.812 1.00 96.12 176 GLU A N 1
ATOM 1390 C CA . GLU A 1 176 ? -1.499 12.953 -6.771 1.00 96.12 176 GLU A CA 1
ATOM 1391 C C . GLU A 1 176 ? -1.152 13.317 -8.223 1.00 96.12 176 GLU A C 1
ATOM 1393 O O . GLU A 1 176 ? -1.363 12.510 -9.137 1.00 96.12 176 GLU A O 1
ATOM 1398 N N . GLN A 1 177 ? -0.583 14.505 -8.446 1.00 94.94 177 GLN A N 1
ATOM 1399 C CA . GLN A 1 177 ? -0.111 14.935 -9.764 1.00 94.94 177 GLN A CA 1
ATOM 1400 C C . GLN A 1 177 ? 1.059 14.072 -10.241 1.00 94.94 177 GLN A C 1
ATOM 1402 O O . GLN A 1 177 ? 1.003 13.522 -11.342 1.00 94.94 177 GLN A O 1
ATOM 1407 N N . GLN A 1 178 ? 2.076 13.883 -9.397 1.00 94.38 178 GLN A N 1
ATOM 1408 C CA . GLN A 1 178 ? 3.229 13.029 -9.697 1.00 94.38 178 GLN A CA 1
ATOM 1409 C C . GLN A 1 178 ? 2.804 11.578 -9.969 1.00 94.38 178 GLN A C 1
ATOM 1411 O O . GLN A 1 178 ? 3.224 10.969 -10.951 1.00 94.38 178 GLN A O 1
ATOM 1416 N N . ARG A 1 179 ? 1.891 11.041 -9.154 1.00 95.50 179 ARG A N 1
ATOM 1417 C CA . ARG A 1 179 ? 1.303 9.710 -9.336 1.00 95.50 179 ARG A CA 1
ATOM 1418 C C . ARG A 1 179 ? 0.575 9.583 -10.672 1.00 95.50 179 ARG A C 1
ATOM 1420 O O . ARG A 1 179 ? 0.667 8.544 -11.318 1.00 95.50 179 ARG A O 1
ATOM 1427 N N . THR A 1 180 ? -0.143 10.621 -11.098 1.00 94.81 180 THR A N 1
ATOM 1428 C CA . THR A 1 180 ? -0.817 10.635 -12.405 1.00 94.81 180 THR A CA 1
ATOM 1429 C C . THR A 1 180 ? 0.198 10.588 -13.546 1.00 94.81 180 THR A C 1
ATOM 1431 O O . THR A 1 180 ? 0.023 9.804 -14.476 1.00 94.81 180 THR A O 1
ATOM 1434 N N . MET A 1 181 ? 1.290 11.354 -13.449 1.00 93.62 181 MET A N 1
ATOM 1435 C CA . MET A 1 181 ? 2.377 11.310 -14.435 1.00 93.62 181 MET A CA 1
ATOM 1436 C C . MET A 1 181 ? 3.021 9.921 -14.504 1.00 93.62 181 MET A C 1
ATOM 1438 O O . MET A 1 181 ? 3.204 9.396 -15.599 1.00 93.62 181 MET A O 1
ATOM 1442 N N . LEU A 1 182 ? 3.279 9.294 -13.351 1.00 94.06 182 LEU A N 1
ATOM 1443 C CA . LEU A 1 182 ? 3.824 7.938 -13.276 1.00 94.06 182 LEU A CA 1
ATOM 1444 C C . LEU A 1 182 ? 2.899 6.904 -13.940 1.00 94.06 182 LEU A C 1
ATOM 1446 O O . LEU A 1 182 ? 3.368 6.059 -14.698 1.00 94.06 182 LEU A O 1
ATOM 1450 N N . ILE A 1 183 ? 1.585 6.977 -13.695 1.00 94.88 183 ILE A N 1
ATOM 1451 C CA . ILE A 1 183 ? 0.600 6.081 -14.326 1.00 94.88 183 ILE A CA 1
ATOM 1452 C C . ILE A 1 183 ? 0.616 6.237 -15.851 1.00 94.88 183 ILE A C 1
ATOM 1454 O O . ILE A 1 183 ? 0.633 5.234 -16.565 1.00 94.88 183 ILE A O 1
ATOM 1458 N N . GLU A 1 184 ? 0.627 7.472 -16.356 1.00 94.50 184 GLU A N 1
ATOM 1459 C CA . GLU A 1 184 ? 0.656 7.725 -17.800 1.00 94.50 184 GLU A CA 1
ATOM 1460 C C . GLU A 1 184 ? 1.988 7.308 -18.436 1.00 94.50 184 GLU A C 1
ATOM 1462 O O . GLU A 1 184 ? 1.988 6.752 -19.537 1.00 94.50 184 GLU A O 1
ATOM 1467 N N . GLU A 1 185 ? 3.118 7.485 -17.744 1.00 93.00 185 GLU A N 1
ATOM 1468 C CA . GLU A 1 185 ? 4.410 6.962 -18.196 1.00 93.00 185 GLU A CA 1
ATOM 1469 C C . GLU A 1 185 ? 4.369 5.433 -18.316 1.00 93.00 185 GLU A C 1
ATOM 1471 O O . GLU A 1 185 ? 4.712 4.888 -19.368 1.00 93.00 185 GLU A O 1
ATOM 1476 N N . TYR A 1 186 ? 3.895 4.738 -17.280 1.00 94.38 186 TYR A N 1
ATOM 1477 C CA . TYR A 1 186 ? 3.794 3.278 -17.270 1.00 94.38 186 TYR A CA 1
ATOM 1478 C C . TYR A 1 186 ? 2.873 2.752 -18.369 1.00 94.38 186 TYR A C 1
ATOM 1480 O O . TYR A 1 186 ? 3.202 1.792 -19.072 1.00 94.38 186 TYR A O 1
ATOM 1488 N N . LYS A 1 187 ? 1.737 3.421 -18.571 1.00 95.06 187 LYS A N 1
ATOM 1489 C CA . LYS A 1 187 ? 0.807 3.104 -19.649 1.00 95.06 187 LYS A CA 1
ATOM 1490 C C . LYS A 1 187 ? 1.458 3.304 -21.016 1.00 95.06 187 LYS A C 1
ATOM 1492 O O . LYS A 1 187 ? 1.322 2.440 -21.879 1.00 95.06 187 LYS A O 1
ATOM 1497 N N . ARG A 1 188 ? 2.169 4.412 -21.233 1.00 95.12 188 ARG A N 1
ATOM 1498 C CA . ARG A 1 188 ? 2.850 4.685 -22.506 1.00 95.12 188 ARG A CA 1
ATOM 1499 C C . ARG A 1 188 ? 3.947 3.660 -22.795 1.00 95.12 188 ARG A C 1
ATOM 1501 O O . ARG A 1 188 ? 4.063 3.224 -23.936 1.00 95.12 188 ARG A O 1
ATOM 1508 N N . ARG A 1 189 ? 4.741 3.290 -21.787 1.00 94.00 189 ARG A N 1
ATOM 1509 C CA . ARG A 1 189 ? 5.890 2.384 -21.946 1.00 94.00 189 ARG A CA 1
ATOM 1510 C C . ARG A 1 189 ? 5.483 0.922 -22.078 1.00 94.00 189 ARG A C 1
ATOM 1512 O O . ARG A 1 189 ? 6.053 0.223 -22.902 1.00 94.00 189 ARG A O 1
ATOM 1519 N N . TYR A 1 190 ? 4.501 0.484 -21.292 1.00 95.31 190 TYR A N 1
ATOM 1520 C CA . TYR A 1 190 ? 4.187 -0.938 -21.111 1.00 95.31 190 TYR A CA 1
ATOM 1521 C C . TYR A 1 190 ? 2.746 -1.306 -21.470 1.00 95.31 190 TYR A C 1
ATOM 1523 O O . TYR A 1 190 ? 2.318 -2.438 -21.248 1.00 95.31 190 TYR A O 1
ATOM 1531 N N . GLY A 1 191 ? 1.950 -0.354 -21.967 1.00 94.69 191 GLY A N 1
ATOM 1532 C CA . GLY A 1 191 ? 0.523 -0.553 -22.239 1.00 94.69 191 GLY A CA 1
ATOM 1533 C C . GLY A 1 191 ? -0.325 -0.792 -20.984 1.00 94.69 191 GLY A C 1
ATOM 1534 O O . GLY A 1 191 ? -1.496 -1.147 -21.100 1.00 94.69 191 GLY A O 1
ATOM 1535 N N . LEU A 1 192 ? 0.247 -0.612 -19.788 1.00 93.62 192 LEU A N 1
ATOM 1536 C CA . LEU A 1 192 ? -0.354 -1.021 -18.526 1.00 93.62 192 LEU A CA 1
ATOM 1537 C C . LEU A 1 192 ? -0.929 0.172 -17.758 1.00 93.62 192 LEU A C 1
ATOM 1539 O O . LEU A 1 192 ? -0.197 0.997 -17.220 1.00 93.62 192 LEU A O 1
ATOM 1543 N N . TYR A 1 193 ? -2.253 0.201 -17.620 1.00 91.44 193 TYR A N 1
ATOM 1544 C CA . TYR A 1 193 ? -2.911 1.005 -16.592 1.00 91.44 193 TYR A CA 1
ATOM 1545 C C . TYR A 1 193 ? -2.833 0.277 -15.252 1.00 91.44 193 TYR A C 1
ATOM 1547 O O . TYR A 1 193 ? -3.601 -0.656 -15.001 1.00 91.44 193 TYR A O 1
ATOM 1555 N N . THR A 1 194 ? -1.891 0.683 -14.404 1.00 87.12 194 THR A N 1
ATOM 1556 C CA . THR A 1 194 ? -1.604 -0.028 -13.152 1.00 87.12 194 THR A CA 1
ATOM 1557 C C . THR A 1 194 ? -2.691 0.184 -12.097 1.00 87.12 194 THR A C 1
ATOM 1559 O O . THR A 1 194 ? -3.092 -0.754 -11.412 1.00 87.12 194 THR A O 1
ATOM 1562 N N . THR A 1 195 ? -3.234 1.401 -12.001 1.00 86.81 195 THR A N 1
ATOM 1563 C CA . THR A 1 195 ? -4.221 1.776 -10.983 1.00 86.81 195 THR A CA 1
ATOM 1564 C C . THR A 1 195 ? -5.092 2.957 -11.435 1.00 86.81 195 THR A C 1
ATOM 1566 O O . THR A 1 195 ? -4.807 3.614 -12.435 1.00 86.81 195 THR A O 1
ATOM 1569 N N . SER A 1 196 ? -6.179 3.226 -10.705 1.00 85.94 196 SER A N 1
ATOM 1570 C CA . SER A 1 196 ? -7.064 4.375 -10.953 1.00 85.94 196 SER A CA 1
ATOM 1571 C C . SER A 1 196 ? -6.335 5.695 -10.704 1.00 85.94 196 SER A C 1
ATOM 1573 O O . SER A 1 196 ? -5.543 5.788 -9.767 1.00 85.94 196 SER A O 1
ATOM 1575 N N . THR A 1 197 ? -6.640 6.741 -11.475 1.00 82.75 197 THR A N 1
ATOM 1576 C CA . THR A 1 197 ? -6.101 8.095 -11.255 1.00 82.75 197 THR A CA 1
ATOM 1577 C C . THR A 1 197 ? -6.606 8.716 -9.954 1.00 82.75 197 THR A C 1
ATOM 1579 O O . THR A 1 197 ? -5.854 9.421 -9.291 1.00 82.75 197 THR A O 1
ATOM 1582 N N . ALA A 1 198 ? -7.830 8.386 -9.527 1.00 88.50 198 ALA A N 1
ATOM 1583 C CA . ALA A 1 198 ? -8.356 8.830 -8.242 1.00 88.50 198 ALA A CA 1
ATOM 1584 C C . ALA A 1 198 ? -7.569 8.184 -7.093 1.00 88.50 198 ALA A C 1
ATOM 1586 O O . ALA A 1 198 ? -7.649 6.969 -6.878 1.00 88.50 198 ALA A O 1
ATOM 1587 N N . PHE A 1 199 ? -6.826 8.998 -6.345 1.00 94.19 199 PHE A N 1
ATOM 1588 C CA . PHE A 1 199 ? -6.076 8.534 -5.189 1.00 94.19 199 PHE A CA 1
ATOM 1589 C C . PHE A 1 199 ? -6.945 8.561 -3.930 1.00 94.19 199 PHE A C 1
ATOM 1591 O O . PHE A 1 199 ? -7.685 9.504 -3.662 1.00 94.19 199 PHE A O 1
ATOM 1598 N N . ARG A 1 200 ? -6.893 7.470 -3.168 1.00 94.94 200 ARG A N 1
ATOM 1599 C CA . ARG A 1 200 ? -7.588 7.319 -1.888 1.00 94.94 200 ARG A CA 1
ATOM 1600 C C . ARG A 1 200 ? -6.612 6.647 -0.929 1.00 94.94 200 ARG A C 1
ATOM 1602 O O . ARG A 1 200 ? -6.534 5.412 -0.964 1.00 94.94 200 ARG A O 1
ATOM 1609 N N . PRO A 1 201 ? -5.823 7.417 -0.159 1.00 97.56 201 PRO A N 1
ATOM 1610 C CA . PRO A 1 201 ? -4.851 6.851 0.767 1.00 97.56 201 PRO A CA 1
ATOM 1611 C C . PRO A 1 201 ? -5.590 6.001 1.797 1.00 97.56 201 PRO A C 1
ATOM 1613 O O . PRO A 1 201 ? -6.630 6.401 2.321 1.00 97.56 201 PRO A O 1
ATOM 1616 N N . HIS A 1 202 ? -5.097 4.793 2.030 1.00 98.19 202 HIS A N 1
ATOM 1617 C CA . HIS A 1 202 ? -5.749 3.832 2.906 1.00 98.19 202 HIS A CA 1
ATOM 1618 C C . HIS A 1 202 ? -4.740 2.841 3.476 1.00 98.19 202 HIS A C 1
ATOM 1620 O O . HIS A 1 202 ? -3.712 2.570 2.855 1.00 98.19 202 HIS A O 1
ATOM 1626 N N . VAL A 1 203 ? -5.085 2.271 4.627 1.00 98.12 203 VAL A N 1
ATOM 1627 C CA . VAL A 1 203 ? -4.425 1.095 5.200 1.00 98.12 203 VAL A CA 1
ATOM 1628 C C . VAL A 1 203 ? -5.328 -0.105 4.953 1.00 98.12 203 VAL A C 1
ATOM 1630 O O . VAL A 1 203 ? -6.504 -0.084 5.323 1.00 98.12 203 VAL A O 1
ATOM 1633 N N . SER A 1 204 ? -4.809 -1.158 4.326 1.00 96.94 204 SER A N 1
ATOM 1634 C CA . SER A 1 204 ? -5.540 -2.426 4.252 1.00 96.94 204 SER A CA 1
ATOM 1635 C C . SER A 1 204 ? -5.455 -3.129 5.602 1.00 96.94 204 SER A C 1
ATOM 1637 O O . SER A 1 204 ? -4.358 -3.362 6.097 1.00 96.94 204 SER A O 1
ATOM 1639 N N . ILE A 1 205 ? -6.600 -3.484 6.190 1.00 95.56 205 ILE A N 1
ATOM 1640 C CA . ILE A 1 205 ? -6.637 -4.221 7.466 1.00 95.56 205 ILE A CA 1
ATOM 1641 C C . ILE A 1 205 ? -6.841 -5.727 7.261 1.00 95.56 205 ILE A C 1
ATOM 1643 O O . ILE A 1 205 ? -6.661 -6.515 8.186 1.00 95.56 205 ILE A O 1
ATOM 1647 N N . GLY A 1 206 ? -7.197 -6.141 6.043 1.00 94.88 206 GLY A N 1
ATOM 1648 C CA . GLY A 1 206 ? -7.295 -7.542 5.650 1.00 94.88 206 GLY A CA 1
ATOM 1649 C C . GLY A 1 206 ? -8.235 -7.771 4.472 1.00 94.88 206 GLY A C 1
ATOM 1650 O O . GLY A 1 206 ? -8.758 -6.831 3.862 1.00 94.88 206 GLY A O 1
ATOM 1651 N N . TYR A 1 207 ? -8.459 -9.043 4.163 1.00 95.50 207 TYR A N 1
ATOM 1652 C CA . TYR A 1 207 ? -9.157 -9.480 2.960 1.00 95.50 207 TYR A CA 1
ATOM 1653 C C . TYR A 1 207 ? -10.207 -10.549 3.265 1.00 95.50 207 TYR A C 1
ATOM 1655 O O . TYR A 1 207 ? -10.005 -11.411 4.113 1.00 95.50 207 TYR A O 1
ATOM 1663 N N . PHE A 1 208 ? -11.327 -10.522 2.548 1.00 95.00 208 PHE A N 1
ATOM 1664 C CA . PHE A 1 208 ? -12.319 -11.597 2.600 1.00 95.00 208 PHE A CA 1
ATOM 1665 C C . PHE A 1 208 ? -11.866 -12.773 1.733 1.00 95.00 208 PHE A C 1
ATOM 1667 O O . PHE A 1 208 ? -11.384 -12.562 0.615 1.00 95.00 208 PHE A O 1
ATOM 1674 N N . ALA A 1 209 ? -12.063 -14.004 2.215 1.00 92.62 209 ALA A N 1
ATOM 1675 C CA . ALA A 1 209 ? -11.792 -15.221 1.445 1.00 92.62 209 ALA A CA 1
ATOM 1676 C C . ALA A 1 209 ? -12.656 -15.325 0.177 1.00 92.62 209 ALA A C 1
ATOM 1678 O O . ALA A 1 209 ? -12.186 -15.824 -0.849 1.00 92.62 209 ALA A O 1
ATOM 1679 N N . ASN A 1 210 ? -13.893 -14.818 0.234 1.00 91.69 210 ASN A N 1
ATOM 1680 C CA . ASN A 1 210 ? -14.833 -14.794 -0.884 1.00 91.69 210 ASN A CA 1
ATOM 1681 C C . ASN A 1 210 ? -15.662 -13.499 -0.881 1.00 91.69 210 ASN A C 1
ATOM 1683 O O . ASN A 1 210 ? -15.951 -12.939 0.180 1.00 91.69 210 ASN A O 1
ATOM 1687 N N . LYS A 1 211 ? -16.072 -13.037 -2.068 1.00 92.88 211 LYS A N 1
ATOM 1688 C CA . LYS A 1 211 ? -16.820 -11.776 -2.231 1.00 92.88 211 LYS A CA 1
ATOM 1689 C C . LYS A 1 211 ? -18.239 -11.859 -1.675 1.00 92.88 211 LYS A C 1
ATOM 1691 O O . LYS A 1 211 ? -18.741 -10.889 -1.120 1.00 92.88 211 LYS A O 1
ATOM 1696 N N . GLU A 1 212 ? -18.840 -13.034 -1.763 1.00 92.44 212 GLU A N 1
ATOM 1697 C CA . GLU A 1 212 ? -20.198 -13.333 -1.321 1.00 92.44 212 GLU A CA 1
ATOM 1698 C C . GLU A 1 212 ? -20.341 -13.108 0.194 1.00 92.44 212 GLU A C 1
ATOM 1700 O O . GLU A 1 212 ? -21.327 -12.546 0.660 1.00 92.44 212 GLU A O 1
ATOM 1705 N N . TYR A 1 213 ? -19.318 -13.455 0.984 1.00 90.62 213 TYR A N 1
ATOM 1706 C CA . TYR A 1 213 ? -19.324 -13.171 2.425 1.00 90.62 213 TYR A CA 1
ATOM 1707 C C . TYR A 1 213 ? -19.028 -11.707 2.747 1.00 90.62 213 TYR A C 1
ATOM 1709 O O . TYR A 1 213 ? -19.508 -11.194 3.759 1.00 90.62 213 TYR A O 1
ATOM 1717 N N . ALA A 1 214 ? -18.280 -11.013 1.888 1.00 93.50 214 ALA A N 1
ATOM 1718 C CA . ALA A 1 214 ? -18.067 -9.580 2.038 1.00 93.50 214 ALA A CA 1
ATOM 1719 C C . ALA A 1 214 ? -19.381 -8.799 1.876 1.00 93.50 214 ALA A C 1
ATOM 1721 O O . ALA A 1 214 ? -19.603 -7.818 2.591 1.00 93.50 214 ALA A O 1
ATOM 1722 N N . GLU A 1 215 ? -20.273 -9.230 0.983 1.00 93.94 215 GLU A N 1
ATOM 1723 C CA . GLU A 1 215 ? -21.601 -8.629 0.784 1.00 93.94 215 GLU A CA 1
ATOM 1724 C C . GLU A 1 215 ? -22.454 -8.682 2.056 1.00 93.94 215 GLU A C 1
ATOM 1726 O O . GLU A 1 215 ? -23.111 -7.705 2.393 1.00 93.94 215 GLU A O 1
ATOM 1731 N N . LEU A 1 216 ? -22.338 -9.752 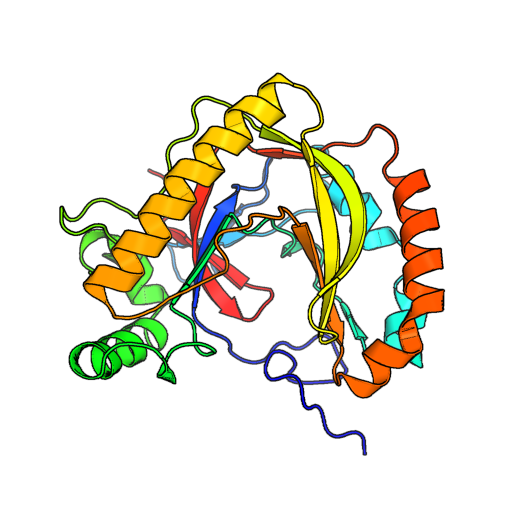2.843 1.00 94.75 216 LEU A N 1
ATOM 1732 C CA . LEU A 1 216 ? -23.083 -9.927 4.095 1.00 94.75 216 LEU A CA 1
ATOM 1733 C C . LEU A 1 216 ? -22.538 -9.104 5.278 1.00 94.75 216 LEU A C 1
ATOM 1735 O O . LEU A 1 216 ? -23.126 -9.113 6.360 1.00 94.75 216 LEU A O 1
ATOM 1739 N N . SER A 1 217 ? -21.413 -8.404 5.109 1.00 95.56 217 SER A N 1
ATOM 1740 C CA . SER A 1 217 ? -20.684 -7.777 6.221 1.00 95.56 217 SER A CA 1
ATOM 1741 C C . SER A 1 217 ? -20.990 -6.289 6.455 1.00 95.56 217 SER A C 1
ATOM 1743 O O . SER A 1 217 ? -20.386 -5.689 7.343 1.00 95.56 217 SER A O 1
ATOM 1745 N N . ASP A 1 218 ? -21.945 -5.683 5.738 1.00 94.88 218 ASP A N 1
ATOM 1746 C CA . ASP A 1 218 ? -22.230 -4.233 5.803 1.00 94.88 218 ASP A CA 1
ATOM 1747 C C . ASP A 1 218 ? -22.484 -3.720 7.226 1.00 94.88 218 ASP A C 1
ATOM 1749 O O . ASP A 1 218 ? -21.877 -2.742 7.665 1.00 94.88 218 ASP A O 1
ATOM 1753 N N . ALA A 1 219 ? -23.319 -4.421 7.997 1.00 95.44 219 ALA A N 1
ATOM 1754 C CA . ALA A 1 219 ? -23.600 -4.036 9.379 1.00 95.44 219 ALA A CA 1
ATOM 1755 C C . ALA A 1 219 ? -22.355 -4.139 10.282 1.00 95.44 219 ALA A C 1
ATOM 1757 O O . ALA A 1 219 ? -22.216 -3.379 11.239 1.00 95.44 219 ALA A O 1
ATOM 1758 N N . ALA A 1 220 ? -21.447 -5.079 10.001 1.00 96.00 220 ALA A N 1
ATOM 1759 C CA . ALA A 1 220 ? -20.191 -5.198 10.735 1.00 96.00 220 ALA A CA 1
ATOM 1760 C C . ALA A 1 220 ? -19.197 -4.098 10.346 1.00 96.00 220 ALA A C 1
ATOM 1762 O O . ALA A 1 220 ? -18.502 -3.587 11.220 1.00 96.00 220 ALA A O 1
ATOM 1763 N N . ILE A 1 221 ? -19.173 -3.688 9.075 1.00 96.62 221 ILE A N 1
ATOM 1764 C CA . ILE A 1 221 ? -18.382 -2.545 8.602 1.00 96.62 221 ILE A CA 1
ATOM 1765 C C . ILE A 1 221 ? -18.844 -1.258 9.279 1.00 96.62 221 ILE A C 1
ATOM 1767 O O . ILE A 1 221 ? -18.004 -0.520 9.785 1.00 96.62 221 ILE A O 1
ATOM 1771 N N . ALA A 1 222 ? -20.156 -1.016 9.363 1.00 96.31 222 ALA A N 1
ATOM 1772 C CA . ALA A 1 222 ? -20.698 0.154 10.052 1.00 96.31 222 ALA A CA 1
ATOM 1773 C C . ALA A 1 222 ? -20.257 0.208 11.527 1.00 96.31 222 ALA A C 1
ATOM 1775 O O . ALA A 1 222 ? -19.734 1.225 11.978 1.00 96.31 222 ALA A O 1
ATOM 1776 N N . ARG A 1 223 ? -20.362 -0.916 12.253 1.00 96.12 223 ARG A N 1
ATOM 1777 C CA . ARG A 1 223 ? -19.884 -1.011 13.644 1.00 96.12 223 ARG A CA 1
ATOM 1778 C C . ARG A 1 223 ? -18.379 -0.781 13.765 1.00 96.12 223 ARG A C 1
ATOM 1780 O O . ARG A 1 223 ? -17.948 -0.037 14.639 1.00 96.12 223 ARG A O 1
ATOM 1787 N N . LEU A 1 224 ? -17.584 -1.391 12.886 1.00 96.69 224 LEU A N 1
ATOM 1788 C CA . LEU A 1 224 ? -16.132 -1.208 12.874 1.00 96.69 224 LEU A CA 1
ATOM 1789 C C . LEU A 1 224 ? -15.757 0.257 12.614 1.00 96.69 224 LEU A C 1
ATOM 1791 O O . LEU A 1 224 ? -14.843 0.776 13.249 1.00 96.69 224 LEU A O 1
ATOM 1795 N N . ASN A 1 225 ? -16.491 0.931 11.726 1.00 97.00 225 ASN A N 1
ATOM 1796 C CA . ASN A 1 225 ? -16.322 2.352 11.443 1.00 97.00 225 ASN A CA 1
ATOM 1797 C C . ASN A 1 225 ? -16.582 3.207 12.695 1.00 97.00 225 ASN A C 1
ATOM 1799 O O . ASN A 1 225 ? -15.753 4.042 13.039 1.00 97.00 225 ASN A O 1
ATOM 1803 N N . GLU A 1 226 ? -17.665 2.953 13.437 1.00 96.50 226 GLU A N 1
ATOM 1804 C CA . GLU A 1 226 ? -17.949 3.647 14.704 1.00 96.50 226 GLU A CA 1
ATOM 1805 C C . GLU A 1 226 ? -16.872 3.407 15.771 1.00 96.50 226 GLU A C 1
ATOM 1807 O O . GLU A 1 226 ? -16.452 4.344 16.458 1.00 96.50 226 GLU A O 1
ATOM 1812 N N . THR A 1 227 ? -16.424 2.158 15.925 1.00 96.81 227 THR A N 1
ATOM 1813 C CA . THR A 1 227 ? -15.362 1.792 16.870 1.00 96.81 227 THR A CA 1
ATOM 1814 C C . THR A 1 227 ? -14.069 2.524 16.536 1.00 96.81 227 THR A C 1
ATOM 1816 O O . THR A 1 227 ? -13.471 3.135 17.422 1.00 96.81 227 THR A O 1
ATOM 1819 N N . LEU A 1 228 ? -13.663 2.503 15.265 1.00 97.38 228 LEU A N 1
ATOM 1820 C CA . LEU A 1 228 ? -12.434 3.144 14.816 1.00 97.38 228 LEU A CA 1
ATOM 1821 C C . LEU A 1 228 ? -12.513 4.664 14.854 1.00 97.38 228 LEU A C 1
ATOM 1823 O O . LEU A 1 228 ? -11.557 5.292 15.299 1.00 97.38 228 LEU A O 1
ATOM 1827 N N . ALA A 1 229 ? -13.642 5.265 14.481 1.00 97.31 229 ALA A N 1
ATOM 1828 C CA . ALA A 1 229 ? -13.834 6.710 14.575 1.00 97.31 229 ALA A CA 1
ATOM 1829 C C . ALA A 1 229 ? -13.610 7.226 16.006 1.00 97.31 229 ALA A C 1
ATOM 1831 O O . ALA A 1 229 ? -13.013 8.285 16.193 1.00 97.31 229 ALA A O 1
ATOM 1832 N N . LYS A 1 230 ? -14.046 6.459 17.015 1.00 96.81 230 LYS A N 1
ATOM 1833 C CA . LYS A 1 230 ? -13.827 6.776 18.434 1.00 96.81 230 LYS A CA 1
ATOM 1834 C C . LYS A 1 230 ? -12.387 6.507 18.871 1.00 96.81 230 LYS A C 1
ATOM 1836 O O . LYS A 1 230 ? -11.768 7.381 19.468 1.00 96.81 230 LYS A O 1
ATOM 1841 N N . SER A 1 231 ? -11.843 5.320 18.593 1.00 96.50 231 SER A N 1
ATOM 1842 C CA . SER A 1 231 ? -10.515 4.929 19.098 1.00 96.50 231 SER A CA 1
ATOM 1843 C C . SER A 1 231 ? -9.357 5.663 18.421 1.00 96.50 231 SER A C 1
ATOM 1845 O O . SER A 1 231 ? -8.276 5.764 18.994 1.00 96.50 231 SER A O 1
ATOM 1847 N N . THR A 1 232 ? -9.575 6.191 17.216 1.00 96.94 232 THR A N 1
ATOM 1848 C CA . THR A 1 232 ? -8.568 6.951 16.461 1.00 96.94 232 THR A CA 1
ATOM 1849 C C . THR A 1 232 ? -8.759 8.463 16.546 1.00 96.94 232 THR A C 1
ATOM 1851 O O . THR A 1 232 ? -8.030 9.212 15.895 1.00 96.94 232 THR A O 1
ATOM 1854 N N . GLN A 1 233 ? -9.708 8.943 17.355 1.00 96.81 233 GLN A N 1
ATOM 1855 C CA . GLN A 1 233 ? -9.955 10.372 17.508 1.00 96.81 233 GLN A CA 1
ATOM 1856 C C . GLN A 1 233 ? -8.694 11.096 18.005 1.00 96.81 233 GLN A C 1
ATOM 1858 O O . GLN A 1 233 ? -8.129 10.756 19.040 1.00 96.81 233 GLN A O 1
ATOM 1863 N N . GLY A 1 234 ? -8.258 12.111 17.253 1.00 96.75 234 GLY A N 1
ATOM 1864 C CA . GLY A 1 234 ? -7.047 12.882 17.558 1.00 96.75 234 GLY A CA 1
ATOM 1865 C C . GLY A 1 234 ? -5.730 12.156 17.260 1.00 96.75 234 GLY A C 1
ATOM 1866 O O . GLY A 1 234 ? -4.671 12.762 17.401 1.00 96.75 234 GLY A O 1
ATOM 1867 N N . LEU A 1 235 ? -5.773 10.896 16.820 1.00 97.94 235 LEU A N 1
ATOM 1868 C CA . LEU A 1 235 ? -4.588 10.163 16.387 1.00 97.94 235 LEU A CA 1
ATOM 1869 C C . LEU A 1 235 ? -4.299 10.434 14.914 1.00 97.94 235 LEU A C 1
ATOM 1871 O O . LEU A 1 235 ? -5.204 10.556 14.085 1.00 97.94 235 LEU A O 1
ATOM 1875 N N . THR A 1 236 ? -3.013 10.484 14.594 1.00 98.19 236 THR A N 1
ATOM 1876 C CA . THR A 1 236 ? -2.519 10.687 13.236 1.00 98.19 236 THR A CA 1
ATOM 1877 C C . THR A 1 236 ? -1.339 9.768 12.952 1.00 98.19 236 THR A C 1
ATOM 1879 O O . THR A 1 236 ? -0.758 9.185 13.869 1.00 98.19 236 THR A O 1
ATOM 1882 N N . VAL A 1 237 ? -1.013 9.621 11.673 1.00 98.12 237 VAL A N 1
ATOM 1883 C CA . VAL A 1 237 ? 0.223 8.994 11.199 1.00 98.12 237 VAL A CA 1
ATOM 1884 C C . VAL A 1 237 ? 0.885 9.933 10.196 1.00 98.12 237 VAL A C 1
ATOM 1886 O O . VAL A 1 237 ? 0.215 10.456 9.302 1.00 98.12 237 VAL A O 1
ATOM 1889 N N . THR A 1 238 ? 2.185 10.166 10.360 1.00 98.12 238 THR A N 1
ATOM 1890 C CA . THR A 1 238 ? 2.949 11.125 9.554 1.00 98.12 238 THR A CA 1
ATOM 1891 C C . THR A 1 238 ? 4.022 10.404 8.763 1.00 98.12 238 THR A C 1
ATOM 1893 O O . THR A 1 238 ? 4.790 9.627 9.322 1.00 98.12 238 THR A O 1
ATOM 1896 N N . PHE A 1 239 ? 4.099 10.699 7.469 1.00 98.00 239 PHE A N 1
ATOM 1897 C CA . PHE A 1 239 ? 5.084 10.120 6.562 1.00 98.00 239 PHE A CA 1
ATOM 1898 C C . PHE A 1 239 ? 6.000 11.214 6.030 1.00 98.00 239 PHE A C 1
ATOM 1900 O O . PHE A 1 239 ? 5.515 12.224 5.519 1.00 98.00 239 PHE A O 1
ATOM 1907 N N . ALA A 1 240 ? 7.313 11.022 6.155 1.00 95.94 240 ALA A N 1
ATOM 1908 C CA . ALA A 1 240 ? 8.319 11.991 5.717 1.00 95.94 240 ALA A CA 1
ATOM 1909 C C . ALA A 1 240 ? 8.885 11.697 4.320 1.00 95.94 240 ALA A C 1
ATOM 1911 O O . ALA A 1 240 ? 9.476 12.582 3.704 1.00 95.94 240 ALA A O 1
ATOM 1912 N N . SER A 1 241 ? 8.713 10.473 3.823 1.00 95.44 241 SER A N 1
ATOM 1913 C CA . SER A 1 241 ? 9.224 10.048 2.523 1.00 95.44 241 SER A CA 1
ATOM 1914 C C . SER A 1 241 ? 8.340 8.972 1.892 1.00 95.44 241 SER A C 1
ATOM 1916 O O . SER A 1 241 ? 7.472 8.383 2.541 1.00 95.44 241 SER A O 1
ATOM 1918 N N . MET A 1 242 ? 8.568 8.732 0.603 1.00 95.62 242 MET A N 1
ATOM 1919 C CA . MET A 1 242 ? 8.025 7.606 -0.150 1.00 95.62 242 MET A CA 1
ATOM 1920 C C . MET A 1 242 ? 9.187 6.817 -0.738 1.00 95.62 242 MET A C 1
ATOM 1922 O O . MET A 1 242 ? 10.258 7.375 -0.997 1.00 95.62 242 MET A O 1
ATOM 1926 N N . SER A 1 243 ? 8.995 5.524 -0.951 1.00 94.81 243 SER A N 1
ATOM 1927 C CA . SER A 1 243 ? 9.980 4.689 -1.636 1.00 94.81 243 SER A CA 1
ATOM 1928 C C . SER A 1 243 ? 9.311 3.569 -2.413 1.00 94.81 243 SER A C 1
ATOM 1930 O O . SER A 1 243 ? 8.162 3.199 -2.147 1.00 94.81 243 SER A O 1
ATOM 1932 N N . LEU A 1 244 ? 10.027 3.048 -3.400 1.00 95.19 244 LEU A N 1
ATOM 1933 C CA . LEU A 1 244 ? 9.643 1.877 -4.164 1.00 95.19 244 LEU A CA 1
ATOM 1934 C C . LEU A 1 244 ? 9.916 0.610 -3.350 1.00 95.19 244 LEU A C 1
ATOM 1936 O O . LEU A 1 244 ? 11.025 0.391 -2.861 1.00 95.19 244 LEU A O 1
ATOM 1940 N N . TYR A 1 245 ? 8.905 -0.242 -3.244 1.00 96.56 245 TYR A N 1
ATOM 1941 C CA . TYR A 1 245 ? 8.963 -1.522 -2.555 1.00 96.56 245 TYR A CA 1
ATOM 1942 C C . TYR A 1 245 ? 8.645 -2.665 -3.516 1.00 96.56 245 TYR A C 1
ATOM 1944 O O . TYR A 1 245 ? 7.722 -2.584 -4.332 1.00 96.56 245 TYR A O 1
ATOM 1952 N N . GLY A 1 246 ? 9.389 -3.755 -3.378 1.00 96.56 246 GLY A N 1
ATOM 1953 C CA . GLY A 1 246 ? 8.995 -5.075 -3.834 1.00 96.56 246 GLY A CA 1
ATOM 1954 C C . GLY A 1 246 ? 8.055 -5.708 -2.813 1.00 96.56 246 GLY A C 1
ATOM 1955 O O . GLY A 1 246 ? 8.135 -5.445 -1.614 1.00 96.56 246 GLY A O 1
ATOM 1956 N N . MET A 1 247 ? 7.146 -6.541 -3.291 1.00 96.44 247 MET A N 1
ATOM 1957 C CA . MET A 1 247 ? 6.166 -7.255 -2.486 1.00 96.44 247 MET A CA 1
ATOM 1958 C C . MET A 1 247 ? 6.200 -8.729 -2.881 1.00 96.44 247 MET A C 1
ATOM 1960 O O . MET A 1 247 ? 6.082 -9.019 -4.070 1.00 96.44 247 MET A O 1
ATOM 1964 N N . SER A 1 248 ? 6.362 -9.659 -1.935 1.00 95.31 248 SER A N 1
ATOM 1965 C CA . SER A 1 248 ? 6.294 -11.109 -2.222 1.00 95.31 248 SER A CA 1
ATOM 1966 C C . SER A 1 248 ? 4.899 -11.700 -2.012 1.00 95.31 248 SER A C 1
ATOM 1968 O O . SER A 1 248 ? 4.536 -12.693 -2.649 1.00 95.31 248 SER A O 1
ATOM 1970 N N . ASP A 1 249 ? 4.128 -11.083 -1.125 1.00 95.12 249 ASP A N 1
ATOM 1971 C CA . ASP A 1 249 ? 2.783 -11.444 -0.685 1.00 95.12 249 ASP A CA 1
ATOM 1972 C C . ASP A 1 249 ? 2.144 -10.218 -0.003 1.00 95.12 249 ASP A C 1
ATOM 1974 O O . ASP A 1 249 ? 2.720 -9.136 0.016 1.00 95.12 249 ASP A O 1
ATOM 1978 N N . MET A 1 250 ? 0.941 -10.348 0.558 1.00 94.00 250 MET A N 1
ATOM 1979 C CA . MET A 1 250 ? 0.242 -9.195 1.143 1.00 94.00 250 MET A CA 1
ATOM 1980 C C . MET A 1 250 ? 0.808 -8.700 2.483 1.00 94.00 250 MET A C 1
ATOM 1982 O O . MET A 1 250 ? 0.334 -7.667 2.959 1.00 94.00 250 MET A O 1
ATOM 1986 N N . GLU A 1 251 ? 1.768 -9.394 3.100 1.00 94.94 251 GLU A N 1
ATOM 1987 C CA . GLU A 1 251 ? 2.362 -8.995 4.383 1.00 94.94 251 GLU A CA 1
ATOM 1988 C C . GLU A 1 251 ? 3.845 -8.603 4.301 1.00 94.94 251 GLU A C 1
ATOM 1990 O O . GLU A 1 251 ? 4.363 -7.978 5.229 1.00 94.94 251 GLU A O 1
ATOM 1995 N N . THR A 1 252 ? 4.514 -8.898 3.188 1.00 95.94 252 THR A N 1
ATOM 1996 C CA . THR A 1 252 ? 5.957 -8.701 3.031 1.00 95.94 252 THR A CA 1
ATOM 1997 C C . THR A 1 252 ? 6.255 -7.661 1.959 1.00 95.94 252 THR A C 1
ATOM 1999 O O . THR A 1 252 ? 6.140 -7.929 0.762 1.00 95.94 252 THR A O 1
ATOM 2002 N N . PHE A 1 253 ? 6.697 -6.482 2.403 1.00 97.44 253 PHE A N 1
ATOM 2003 C CA . PHE A 1 253 ? 7.110 -5.363 1.554 1.00 97.44 253 PHE A CA 1
ATOM 2004 C C . PHE A 1 253 ? 8.547 -4.985 1.869 1.00 97.44 253 PHE A C 1
ATOM 2006 O O . PHE A 1 253 ? 8.849 -4.620 3.006 1.00 97.44 253 PHE A O 1
ATOM 2013 N N . PHE A 1 254 ? 9.421 -5.045 0.875 1.00 96.56 254 PHE A N 1
ATOM 2014 C CA . PHE A 1 254 ? 10.849 -4.809 1.034 1.00 96.56 254 PHE A CA 1
ATOM 2015 C C . PHE A 1 254 ? 11.384 -3.798 0.030 1.00 96.56 254 PHE A C 1
ATOM 2017 O O . PHE A 1 254 ? 10.825 -3.613 -1.044 1.00 96.56 254 PHE A O 1
ATOM 2024 N N . ARG A 1 255 ? 12.491 -3.155 0.365 1.00 94.56 255 ARG A N 1
ATOM 2025 C CA . ARG A 1 255 ? 13.197 -2.212 -0.503 1.00 94.56 255 ARG A CA 1
ATOM 2026 C C . ARG A 1 255 ? 14.707 -2.335 -0.292 1.00 94.56 255 ARG A C 1
ATOM 2028 O O . ARG A 1 255 ? 15.120 -2.986 0.670 1.00 94.56 255 ARG A O 1
ATOM 2035 N N . PRO A 1 256 ? 15.542 -1.729 -1.147 1.00 92.00 256 PRO A N 1
ATOM 2036 C CA . PRO A 1 256 ? 16.974 -1.662 -0.906 1.00 92.00 256 PRO A CA 1
ATOM 2037 C C . PRO A 1 256 ? 17.266 -0.819 0.338 1.00 92.00 256 PRO A C 1
ATOM 2039 O O . PRO A 1 256 ? 16.559 0.154 0.613 1.00 92.00 256 PRO A O 1
ATOM 2042 N N . VAL A 1 257 ? 18.321 -1.169 1.073 1.00 89.75 257 VAL A N 1
ATOM 2043 C CA . VAL A 1 257 ? 18.796 -0.361 2.206 1.00 89.75 257 VAL A CA 1
ATOM 2044 C C . VAL A 1 257 ? 19.173 1.038 1.709 1.00 89.75 257 VAL A C 1
ATOM 2046 O O . VAL A 1 257 ? 19.996 1.176 0.798 1.00 89.75 257 VAL A O 1
ATOM 2049 N N . LYS A 1 258 ? 18.590 2.081 2.312 1.00 79.56 258 LYS A N 1
ATOM 2050 C CA . LYS A 1 258 ? 18.958 3.474 2.019 1.00 79.56 258 LYS A CA 1
ATOM 2051 C C . LYS A 1 258 ? 20.390 3.731 2.498 1.00 79.56 258 LYS A C 1
ATOM 2053 O O . LYS A 1 258 ? 20.685 3.531 3.675 1.00 79.56 258 LYS A O 1
ATOM 2058 N N . ARG A 1 259 ? 21.269 4.132 1.578 1.00 59.84 259 ARG A N 1
ATOM 2059 C CA . ARG A 1 259 ? 22.658 4.521 1.866 1.00 59.84 259 ARG A CA 1
ATOM 2060 C C . ARG A 1 259 ? 22.777 6.016 2.110 1.00 59.84 259 ARG A C 1
ATOM 2062 O O . ARG A 1 259 ? 22.017 6.768 1.461 1.00 59.84 259 ARG A O 1
#

Sequence (259 aa):
MLSITNQKIAGMKPVWAPFRGVSLLFDNPGNSIQPLGSYDLLEVICCRPSDPELAFYHNLNKAGLDQFIKTYFFCPLPFHSYHVTVWDGLNNGNLNKIARPDRFDAEDMLANLHETFSASERNRFLCTEQGVSLDLPMEGPITFAFKEVEKRGNSAVVVNLKPADPISEQRLKQVEQQRTMLIEEYKRRYGLYTTSTAFRPHVSIGYFANKEYAELSDAAIARLNETLAKSTQGLTVTFASMSLYGMSDMETFFRPVKR

Organism: NCBI:txid2654974

Radius of gyration: 18.02 Å; Cα contacts (8 Å, |Δi|>4): 525; chains: 1; bounding box: 46×50×47 Å

InterPro domains:
  IPR009097 Cyclic phosphodiesterase [SSF55144] (67-255)